Protein AF-A0A7W9B2K8-F1 (afdb_monomer_lite)

InterPro domains:
  IPR006694 Fatty acid hydroxylase [PF04116] (79-232)
  IPR051689 Sterol desaturase/TMEM195-like [PTHR21624] (76-248)

Radius of gyration: 19.66 Å; chains: 1; bounding box: 55×50×51 Å

pLDDT: mean 91.94, std 12.43, range [36.72, 98.75]

Sequence (277 aa):
MEIGIFIIPATLAVLLLELIAGAHRGIYSRNDYATLILCIAVTRVVTRPLFAVAIALLLSSCFPADRGALAAFPVLPSFLLILFACEFSFYWVHRWAHEAKGKPGRDWLWKLHRTHHAGKYMNVLVTLRIHPLWTLFVPTTWILGAAVYFGQELAATLTILTIYGWNLITHAHFRWDDAIRRSRRFGRLFRAIETVLVSPGIHHTHHGYGRDGASFRNYAVTFSFLDRIFGTLHIPEGRPANYGLPGPTPPWFEEVFFPVFGWTRGRRAAKDRQPGI

Organism: NCBI:txid462372

Foldseek 3Di:
DPLCVPLVVLLVVLVVVCVVVVQPPPQDDPLNVVLLVLLLCCQPPPQLVVLLVVLLVVCCVVPVPQQQVCQVPDLVVLLVVLLCQQQLQQLVLLLQQLVQPPPPPRVQSVLQAQQLLQRFGQASSSVSSGANCNLVSRPLSNSLSVCVRNNNPVSNSSSCCVLSSLLNQLRHNDPPVLVQCPDPVRNVVSVVVCLFFPHVQLSQLLQADDPSHDVNARSGRTTNVSSVVVVRDDRTPDGHPTGRDPDDDDRSCSSHDPPVPDDPVVVVVVVVPDDDD

Structure (mmCIF, N/CA/C/O backbone):
data_AF-A0A7W9B2K8-F1
#
_entry.id   AF-A0A7W9B2K8-F1
#
loop_
_atom_site.group_PDB
_atom_site.id
_atom_site.type_symbol
_atom_site.label_atom_id
_atom_site.label_alt_id
_atom_site.label_comp_id
_atom_site.label_asym_id
_atom_site.label_entity_id
_atom_site.label_seq_id
_atom_site.pdbx_PDB_ins_code
_atom_site.Cartn_x
_atom_site.Cartn_y
_atom_site.Cartn_z
_atom_site.occupancy
_atom_site.B_iso_or_equiv
_atom_site.auth_seq_id
_atom_site.auth_comp_id
_atom_site.auth_asym_id
_atom_site.auth_atom_id
_atom_site.pdbx_PDB_model_num
ATOM 1 N N . MET A 1 1 ? 19.940 3.354 -8.229 1.00 53.78 1 MET A N 1
ATOM 2 C CA . MET A 1 1 ? 19.692 4.242 -7.071 1.00 53.78 1 MET A CA 1
ATOM 3 C C . MET A 1 1 ? 19.089 3.409 -5.954 1.00 53.78 1 MET A C 1
ATOM 5 O O . MET A 1 1 ? 18.109 2.718 -6.204 1.00 53.78 1 MET A O 1
ATOM 9 N N . GLU A 1 2 ? 19.672 3.411 -4.755 1.00 72.12 2 GLU A N 1
ATOM 10 C CA . GLU A 1 2 ? 19.099 2.660 -3.634 1.00 72.12 2 GLU A CA 1
ATOM 11 C C . GLU A 1 2 ? 17.836 3.361 -3.119 1.00 72.12 2 GLU A C 1
ATOM 13 O O . GLU A 1 2 ? 17.901 4.344 -2.386 1.00 72.12 2 GLU A O 1
ATOM 18 N N . ILE A 1 3 ? 16.662 2.840 -3.485 1.00 73.25 3 ILE A N 1
ATOM 19 C CA . ILE A 1 3 ? 15.344 3.346 -3.052 1.00 73.25 3 ILE A CA 1
ATOM 20 C C . ILE A 1 3 ? 15.259 3.492 -1.514 1.00 73.25 3 ILE A C 1
ATOM 22 O O . ILE A 1 3 ? 14.554 4.361 -0.993 1.00 73.25 3 ILE A O 1
ATOM 26 N N . GLY A 1 4 ? 16.006 2.660 -0.775 1.00 69.81 4 GLY A N 1
ATOM 27 C CA . GLY A 1 4 ? 16.085 2.682 0.687 1.00 69.81 4 GLY A CA 1
ATOM 28 C C . GLY A 1 4 ? 16.542 4.019 1.276 1.00 69.81 4 GLY A C 1
ATOM 29 O O . GLY A 1 4 ? 16.062 4.378 2.351 1.00 69.81 4 GLY A O 1
ATOM 30 N N . ILE A 1 5 ? 17.369 4.779 0.549 1.00 83.25 5 ILE A N 1
ATOM 31 C CA . ILE A 1 5 ? 17.902 6.084 0.975 1.00 83.25 5 ILE A CA 1
ATOM 32 C C . ILE A 1 5 ? 16.788 7.125 1.145 1.00 83.25 5 ILE A C 1
ATOM 34 O O . ILE A 1 5 ? 16.919 8.025 1.963 1.00 83.25 5 ILE A O 1
ATOM 38 N N . PHE A 1 6 ? 15.663 6.989 0.440 1.00 86.25 6 PHE A N 1
ATOM 39 C CA . PHE A 1 6 ? 14.534 7.920 0.562 1.00 86.25 6 PHE A CA 1
ATOM 40 C C . PHE A 1 6 ? 13.435 7.377 1.476 1.00 86.25 6 PHE A C 1
ATOM 42 O O . PHE A 1 6 ? 12.915 8.087 2.336 1.00 86.25 6 PHE A O 1
ATOM 49 N N . ILE A 1 7 ? 13.095 6.094 1.318 1.00 88.81 7 ILE A N 1
ATOM 50 C CA . ILE A 1 7 ? 11.981 5.465 2.036 1.00 88.81 7 ILE A CA 1
ATOM 51 C C . ILE A 1 7 ? 12.231 5.403 3.546 1.00 88.81 7 ILE A C 1
ATOM 53 O O . ILE A 1 7 ? 11.317 5.675 4.330 1.00 88.81 7 ILE A O 1
ATOM 57 N N . ILE A 1 8 ? 13.444 5.030 3.969 1.00 91.69 8 ILE A N 1
ATOM 58 C CA . ILE A 1 8 ? 13.749 4.860 5.394 1.00 91.69 8 ILE A CA 1
ATOM 59 C C . ILE A 1 8 ? 13.714 6.217 6.111 1.00 91.69 8 ILE A C 1
ATOM 61 O O . ILE A 1 8 ? 12.935 6.331 7.059 1.00 91.69 8 ILE A O 1
ATOM 65 N N . PRO A 1 9 ? 14.431 7.266 5.657 1.00 94.94 9 PRO A N 1
ATOM 66 C CA . PRO A 1 9 ? 14.359 8.573 6.303 1.00 94.94 9 PRO A CA 1
ATOM 67 C C . PRO A 1 9 ? 12.954 9.173 6.311 1.00 94.94 9 PRO A C 1
ATOM 69 O O . PRO A 1 9 ? 12.543 9.694 7.340 1.00 94.94 9 PRO A O 1
ATOM 72 N N . ALA A 1 10 ? 12.181 9.045 5.225 1.00 95.25 10 ALA A N 1
ATOM 73 C CA . ALA A 1 10 ? 10.802 9.537 5.196 1.00 95.25 10 ALA A CA 1
ATOM 74 C C . ALA A 1 10 ? 9.913 8.828 6.235 1.00 95.25 10 ALA A C 1
ATOM 76 O O . ALA A 1 10 ? 9.155 9.477 6.953 1.00 95.25 10 ALA A O 1
ATOM 77 N N . THR A 1 11 ? 10.049 7.503 6.369 1.00 96.19 11 THR A N 1
ATOM 78 C CA . THR A 1 11 ? 9.316 6.728 7.385 1.00 96.19 11 THR A CA 1
ATOM 79 C C . THR A 1 11 ? 9.725 7.148 8.797 1.00 96.19 11 THR A C 1
ATOM 81 O O . THR A 1 11 ? 8.865 7.366 9.647 1.00 96.19 11 THR A O 1
ATOM 84 N N . LEU A 1 12 ? 11.031 7.296 9.046 1.00 96.94 12 LEU A N 1
ATOM 85 C CA . LEU A 1 12 ? 11.562 7.725 10.341 1.00 96.94 12 LEU A CA 1
ATOM 86 C C . LEU A 1 12 ? 11.149 9.158 10.689 1.00 96.94 12 LEU A C 1
ATOM 88 O O . LEU A 1 12 ? 10.875 9.434 11.852 1.00 96.94 12 LEU A O 1
ATOM 92 N N . ALA A 1 13 ? 11.056 10.051 9.704 1.00 97.50 13 ALA A N 1
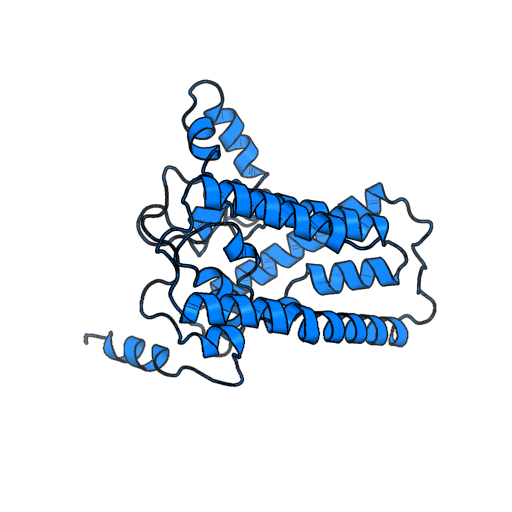ATOM 93 C CA . ALA A 1 13 ? 10.596 11.418 9.904 1.00 97.50 13 ALA A CA 1
ATOM 94 C C . ALA A 1 13 ? 9.131 11.455 10.358 1.00 97.50 13 ALA A C 1
ATOM 96 O O . ALA A 1 13 ? 8.821 12.096 11.360 1.00 97.50 13 ALA A O 1
ATOM 97 N N . VAL A 1 14 ? 8.235 10.725 9.680 1.00 97.88 14 VAL A N 1
ATOM 98 C CA . VAL A 1 14 ? 6.825 10.636 10.100 1.00 97.88 14 VAL A CA 1
ATOM 99 C C . VAL A 1 14 ? 6.712 9.975 11.476 1.00 97.88 14 VAL A C 1
ATOM 101 O O . VAL A 1 14 ? 6.020 10.505 12.341 1.00 97.88 14 VAL A O 1
ATOM 104 N N . LEU A 1 15 ? 7.450 8.886 11.718 1.00 97.81 15 LEU A N 1
ATOM 105 C CA . LEU A 1 15 ? 7.483 8.217 13.021 1.00 97.81 15 LEU A CA 1
ATOM 106 C C . LEU A 1 15 ? 7.944 9.163 14.136 1.00 97.81 15 LEU A C 1
ATOM 108 O O . LEU A 1 15 ? 7.349 9.191 15.208 1.00 97.81 15 LEU A O 1
ATOM 112 N N . LEU A 1 16 ? 8.988 9.959 13.897 1.00 98.19 16 LEU A N 1
ATOM 113 C CA . LEU A 1 16 ? 9.485 10.933 14.865 1.00 98.19 16 LEU A CA 1
ATOM 114 C C . LEU A 1 16 ? 8.419 11.984 15.196 1.00 98.19 16 LEU A C 1
ATOM 116 O O . LEU A 1 16 ? 8.206 12.283 16.370 1.00 98.19 16 LEU A O 1
ATOM 120 N N . LEU A 1 17 ? 7.716 12.506 14.188 1.00 98.25 17 LEU A N 1
ATOM 121 C CA . LEU A 1 17 ? 6.610 13.443 14.399 1.00 98.25 17 LEU A CA 1
ATOM 122 C C . LEU A 1 17 ? 5.486 12.809 15.231 1.00 98.25 17 LEU A C 1
ATOM 124 O O . LEU A 1 17 ? 4.977 13.436 16.160 1.00 98.25 17 LEU A O 1
ATOM 128 N N . GLU A 1 18 ? 5.122 11.560 14.943 1.00 98.00 18 GLU A N 1
ATOM 129 C CA . GLU A 1 18 ? 4.114 10.815 15.705 1.00 98.00 18 GLU A CA 1
ATOM 130 C C . GLU A 1 18 ? 4.558 10.540 17.154 1.00 98.00 18 GLU A C 1
ATOM 132 O O . GLU A 1 18 ? 3.751 10.639 18.082 1.00 98.00 18 GLU A O 1
ATOM 137 N N . LEU A 1 19 ? 5.843 10.244 17.378 1.00 97.69 19 LEU A N 1
ATOM 138 C CA . LEU A 1 19 ? 6.426 10.063 18.712 1.00 97.69 19 LEU A CA 1
ATOM 139 C C . LEU A 1 19 ? 6.385 11.359 19.528 1.00 97.69 19 LEU A C 1
ATOM 141 O O . LEU A 1 19 ? 5.970 11.331 20.690 1.00 97.69 19 LEU A O 1
ATOM 145 N N . ILE A 1 20 ? 6.757 12.489 18.915 1.00 98.06 20 ILE A N 1
ATOM 146 C CA . ILE A 1 20 ? 6.678 13.823 19.531 1.00 98.06 20 ILE A CA 1
ATOM 147 C C . ILE A 1 20 ? 5.223 14.160 19.881 1.00 98.06 20 ILE A C 1
ATOM 149 O O . ILE A 1 20 ? 4.950 14.618 20.990 1.00 98.06 20 ILE A O 1
ATOM 153 N N . ALA A 1 21 ? 4.280 13.857 18.985 1.00 97.25 21 ALA A N 1
ATOM 154 C CA . ALA A 1 21 ? 2.847 14.039 19.214 1.00 97.25 21 ALA A CA 1
ATOM 155 C C . ALA A 1 21 ? 2.247 13.053 20.241 1.00 97.25 21 ALA A C 1
ATOM 157 O O . ALA A 1 21 ? 1.077 13.170 20.599 1.00 97.25 21 ALA A O 1
ATOM 158 N N . GLY A 1 22 ? 3.023 12.076 20.723 1.00 96.75 22 GLY A N 1
ATOM 159 C CA . GLY A 1 22 ? 2.582 11.089 21.708 1.00 96.75 22 GLY A CA 1
ATOM 160 C C . GLY A 1 22 ? 1.692 9.977 21.147 1.00 96.75 22 GLY A C 1
ATOM 161 O O . GLY A 1 22 ? 1.154 9.195 21.930 1.00 96.75 22 GLY A O 1
ATOM 162 N N . ALA A 1 23 ? 1.578 9.849 19.821 1.00 95.62 23 ALA A N 1
ATOM 163 C CA . ALA A 1 23 ? 0.679 8.905 19.151 1.00 95.62 23 ALA A CA 1
ATOM 164 C C . ALA A 1 23 ? 1.011 7.421 19.414 1.00 95.62 23 ALA A C 1
ATOM 166 O O . ALA A 1 23 ? 0.172 6.554 19.188 1.00 95.62 23 ALA A O 1
ATOM 167 N N . HIS A 1 24 ? 2.213 7.126 19.923 1.00 96.38 24 HIS A N 1
ATOM 168 C CA . HIS A 1 24 ? 2.700 5.770 20.210 1.00 96.38 24 HIS A CA 1
ATOM 169 C C . HIS A 1 24 ? 2.742 5.406 21.706 1.00 96.38 24 HIS A C 1
ATOM 171 O O . HIS A 1 24 ? 3.214 4.325 22.068 1.00 96.38 24 HIS A O 1
ATOM 177 N N . ARG A 1 25 ? 2.287 6.285 22.610 1.00 94.94 25 ARG A N 1
ATOM 178 C CA . ARG A 1 25 ? 2.419 6.060 24.060 1.00 94.94 25 ARG A CA 1
ATOM 179 C C . ARG A 1 25 ? 1.414 5.022 24.565 1.00 94.94 25 ARG A C 1
ATOM 181 O O . ARG A 1 25 ? 0.213 5.252 24.526 1.00 94.94 25 ARG A O 1
ATOM 188 N N . GLY A 1 26 ? 1.914 3.900 25.089 1.00 93.44 26 GLY A N 1
ATOM 189 C CA . GLY A 1 26 ? 1.100 2.898 25.797 1.00 93.44 26 GLY A CA 1
ATOM 190 C C . GLY A 1 26 ? 0.179 2.044 24.916 1.00 93.44 26 GLY A C 1
ATOM 191 O O . GLY A 1 26 ? -0.697 1.372 25.449 1.00 93.44 26 GLY A O 1
ATOM 192 N N . ILE A 1 27 ? 0.363 2.054 23.591 1.00 94.69 27 ILE A N 1
ATOM 193 C CA . ILE A 1 27 ? -0.548 1.384 22.643 1.00 94.69 27 ILE A CA 1
ATOM 194 C C . ILE A 1 27 ? -0.063 0.012 22.138 1.00 94.69 27 ILE A C 1
ATOM 196 O O . ILE A 1 27 ? -0.797 -0.672 21.427 1.00 94.69 27 ILE A O 1
ATOM 200 N N . TYR A 1 28 ? 1.159 -0.405 22.487 1.00 94.50 28 TYR A N 1
ATOM 201 C CA . TYR A 1 28 ? 1.771 -1.645 21.993 1.00 94.50 28 TYR A CA 1
ATOM 202 C C . TYR A 1 28 ? 1.983 -2.673 23.101 1.00 94.50 28 TYR A C 1
ATOM 204 O O . TYR A 1 28 ? 2.541 -2.371 24.157 1.00 94.50 28 TYR A O 1
ATOM 212 N N . SER A 1 29 ? 1.606 -3.921 22.825 1.00 93.62 29 SER A N 1
ATOM 213 C CA . SER A 1 29 ? 1.981 -5.077 23.639 1.00 93.62 29 SER A CA 1
ATOM 214 C C . SER A 1 29 ? 3.332 -5.664 23.203 1.00 93.62 29 SER A C 1
ATOM 216 O O . SER A 1 29 ? 3.835 -5.376 22.116 1.00 93.62 29 SER A O 1
ATOM 218 N N . ARG A 1 30 ? 3.905 -6.573 24.007 1.00 93.75 30 ARG A N 1
ATOM 219 C CA . ARG A 1 30 ? 5.101 -7.350 23.607 1.00 93.75 30 ARG A CA 1
ATOM 220 C C . ARG A 1 30 ? 4.892 -8.098 22.284 1.00 93.75 30 ARG A C 1
ATOM 222 O O . ARG A 1 30 ? 5.801 -8.166 21.463 1.00 93.75 30 ARG A O 1
ATOM 229 N N . ASN A 1 31 ? 3.682 -8.610 22.067 1.00 93.06 31 ASN A N 1
ATOM 230 C CA . ASN A 1 31 ? 3.314 -9.333 20.853 1.00 93.06 31 ASN A CA 1
ATOM 231 C C . ASN A 1 31 ? 3.230 -8.412 19.627 1.00 93.06 31 ASN A C 1
ATOM 233 O O . ASN A 1 31 ? 3.562 -8.844 18.525 1.00 93.06 31 ASN A O 1
ATOM 237 N N . ASP A 1 32 ? 2.832 -7.149 19.802 1.00 93.06 32 ASP A N 1
ATOM 238 C CA . ASP A 1 32 ? 2.823 -6.171 18.708 1.00 93.06 32 ASP A CA 1
ATOM 239 C C . ASP A 1 32 ? 4.242 -5.844 18.248 1.00 93.06 32 ASP A C 1
ATOM 241 O O . ASP A 1 32 ? 4.509 -5.861 17.046 1.00 93.06 32 ASP A O 1
ATOM 245 N N . TYR A 1 33 ? 5.166 -5.631 19.191 1.00 94.12 33 TYR A N 1
ATOM 246 C CA . TYR A 1 33 ? 6.581 -5.437 18.868 1.00 94.12 33 TYR A CA 1
ATOM 247 C C . TYR A 1 33 ? 7.180 -6.666 18.183 1.00 94.12 33 TYR A C 1
ATOM 249 O O . TYR A 1 33 ? 7.838 -6.520 17.156 1.00 94.12 33 TYR A O 1
ATOM 257 N N . ALA A 1 34 ? 6.913 -7.872 18.696 1.00 94.44 34 ALA A N 1
ATOM 258 C CA . ALA A 1 34 ? 7.376 -9.110 18.074 1.00 94.44 34 ALA A CA 1
ATOM 259 C C . ALA A 1 34 ? 6.851 -9.255 16.636 1.00 94.44 34 ALA A C 1
ATOM 261 O O . ALA A 1 34 ? 7.631 -9.521 15.724 1.00 94.44 34 ALA A O 1
ATOM 262 N N . THR A 1 35 ? 5.552 -9.011 16.419 1.00 94.56 35 THR A N 1
ATOM 263 C CA . THR A 1 35 ? 4.933 -9.054 15.084 1.00 94.56 35 THR A CA 1
ATOM 264 C C . THR A 1 35 ? 5.599 -8.057 14.147 1.00 94.56 35 THR A C 1
ATOM 266 O O . THR A 1 35 ? 6.012 -8.427 13.055 1.00 94.56 35 THR A O 1
ATOM 269 N N . LEU A 1 36 ? 5.749 -6.801 14.574 1.00 94.94 36 LEU A N 1
ATOM 270 C CA . LEU A 1 36 ? 6.328 -5.747 13.749 1.00 94.94 36 LEU A CA 1
ATOM 271 C C . LEU A 1 36 ? 7.786 -6.054 13.377 1.00 94.94 36 LEU A C 1
ATOM 273 O O . LEU A 1 36 ? 8.135 -6.019 12.199 1.00 94.94 36 LEU A O 1
ATOM 277 N N . ILE A 1 37 ? 8.620 -6.400 14.362 1.00 95.69 37 ILE A N 1
ATOM 278 C CA . ILE A 1 37 ? 10.043 -6.703 14.154 1.00 95.69 37 ILE A CA 1
ATOM 279 C C . ILE A 1 37 ? 10.203 -7.902 13.223 1.00 95.69 37 ILE A C 1
ATOM 281 O O . ILE A 1 37 ? 10.975 -7.828 12.269 1.00 95.69 37 ILE A O 1
ATOM 285 N N . LEU A 1 38 ? 9.464 -8.990 13.458 1.00 95.38 38 LEU A N 1
ATOM 286 C CA . LEU A 1 38 ? 9.578 -10.196 12.642 1.00 95.38 38 LEU A CA 1
ATOM 287 C C . LEU A 1 38 ? 9.019 -9.991 11.233 1.00 95.38 38 LEU A C 1
ATOM 289 O O . LEU A 1 38 ? 9.667 -10.401 10.274 1.00 95.38 38 LEU A O 1
ATOM 293 N N . CYS A 1 39 ? 7.882 -9.308 11.076 1.00 95.00 39 CYS A N 1
ATOM 294 C CA . CYS A 1 39 ? 7.363 -8.945 9.757 1.00 95.00 39 CYS A CA 1
ATOM 295 C C . CYS A 1 39 ? 8.389 -8.122 8.970 1.00 95.00 39 CYS A C 1
ATOM 297 O O . CYS A 1 39 ? 8.667 -8.445 7.815 1.00 95.00 39 CYS A O 1
ATOM 299 N N . ILE A 1 40 ? 9.011 -7.113 9.590 1.00 94.31 40 ILE A N 1
ATOM 300 C CA . ILE A 1 40 ? 10.058 -6.307 8.951 1.00 94.31 40 ILE A CA 1
ATOM 301 C C . ILE A 1 40 ? 11.274 -7.175 8.610 1.00 94.31 40 ILE A C 1
ATOM 303 O O . ILE A 1 40 ? 11.695 -7.193 7.453 1.00 94.31 40 ILE A O 1
ATOM 307 N N . ALA A 1 41 ? 11.825 -7.903 9.583 1.00 95.25 41 ALA A N 1
ATOM 308 C CA . ALA A 1 41 ? 13.047 -8.684 9.419 1.00 95.25 41 ALA A CA 1
ATOM 309 C C . ALA A 1 41 ? 12.885 -9.776 8.354 1.00 95.25 41 ALA A C 1
ATOM 311 O O . ALA A 1 41 ? 13.655 -9.818 7.398 1.00 95.25 41 ALA A O 1
ATOM 312 N N . VAL A 1 42 ? 11.840 -10.604 8.448 1.00 94.56 42 VAL A N 1
ATOM 313 C CA . VAL A 1 42 ? 11.584 -11.693 7.490 1.00 94.56 42 VAL A CA 1
ATOM 314 C C . VAL A 1 42 ? 11.283 -11.138 6.099 1.00 94.56 42 VAL A C 1
ATOM 316 O O . VAL A 1 42 ? 11.773 -11.668 5.099 1.00 94.56 42 VAL A O 1
ATOM 319 N N . THR A 1 43 ? 10.528 -10.041 5.996 1.00 92.50 43 THR A N 1
ATOM 320 C CA . THR A 1 43 ? 10.251 -9.422 4.693 1.00 92.50 43 THR A CA 1
ATOM 321 C C . THR A 1 43 ? 11.521 -8.872 4.049 1.00 92.50 43 THR A C 1
ATOM 323 O O . THR A 1 43 ? 11.734 -9.067 2.855 1.00 92.50 43 THR A O 1
ATOM 326 N N . ARG A 1 44 ? 12.367 -8.176 4.816 1.00 90.06 44 ARG A N 1
ATOM 327 C CA . ARG A 1 44 ? 13.558 -7.483 4.301 1.00 90.06 44 ARG A CA 1
ATOM 328 C C . ARG A 1 44 ? 14.725 -8.423 4.022 1.00 90.06 44 ARG A C 1
ATOM 330 O O . ARG A 1 44 ? 15.380 -8.246 3.004 1.00 90.06 44 ARG A O 1
ATOM 337 N N . VAL A 1 45 ? 14.973 -9.383 4.909 1.00 93.38 45 VAL A N 1
ATOM 338 C CA . VAL A 1 45 ? 16.149 -10.265 4.852 1.00 93.38 45 VAL A CA 1
ATOM 339 C C . VAL A 1 45 ? 15.881 -11.508 4.010 1.00 93.38 45 VAL A C 1
ATOM 341 O O . VAL A 1 45 ? 16.778 -11.973 3.319 1.00 93.38 45 VAL A O 1
ATOM 344 N N . VAL A 1 46 ? 14.654 -12.037 4.037 1.00 93.31 46 VAL A N 1
ATOM 345 C CA . VAL A 1 46 ? 14.334 -13.312 3.378 1.00 93.31 46 VAL A CA 1
ATOM 346 C C . VAL A 1 46 ? 13.453 -13.090 2.158 1.00 93.31 46 VAL A C 1
ATOM 348 O O . VAL A 1 46 ? 13.843 -13.384 1.033 1.00 93.31 46 VAL A O 1
ATOM 351 N N . THR A 1 47 ? 12.259 -12.542 2.369 1.00 92.44 47 THR A N 1
ATOM 352 C CA . THR A 1 47 ? 11.183 -12.644 1.376 1.00 92.44 47 THR A CA 1
ATOM 353 C C . THR A 1 47 ? 11.433 -11.766 0.150 1.00 92.44 47 THR A C 1
ATOM 355 O O . THR A 1 47 ? 11.341 -12.239 -0.980 1.00 92.44 47 THR A O 1
ATOM 358 N N . ARG A 1 48 ? 11.802 -10.493 0.348 1.00 90.56 48 ARG A N 1
ATOM 359 C CA . ARG A 1 48 ? 12.085 -9.569 -0.760 1.00 90.56 48 ARG A CA 1
ATOM 360 C C . ARG A 1 48 ? 13.302 -9.987 -1.594 1.00 90.56 48 ARG A C 1
ATOM 362 O O . ARG A 1 48 ? 13.145 -10.016 -2.811 1.00 90.56 48 ARG A O 1
ATOM 369 N N . PRO A 1 49 ? 14.472 -10.327 -1.012 1.00 91.62 49 PRO A N 1
ATOM 370 C CA . PRO A 1 49 ? 15.607 -10.806 -1.799 1.00 91.62 49 PRO A CA 1
ATOM 371 C C . PRO A 1 49 ? 15.278 -12.080 -2.576 1.00 91.62 49 PRO A C 1
ATOM 373 O O . PRO A 1 49 ? 15.550 -12.147 -3.773 1.00 91.62 49 PRO A O 1
ATOM 376 N N . LEU A 1 50 ? 14.620 -13.050 -1.929 1.00 93.69 50 LEU A N 1
ATOM 377 C CA . LEU A 1 50 ? 14.216 -14.298 -2.574 1.00 93.69 50 LEU A CA 1
ATOM 378 C C . LEU A 1 50 ? 13.321 -14.039 -3.791 1.00 93.69 50 LEU A C 1
ATOM 380 O O . LEU A 1 50 ? 13.572 -14.577 -4.866 1.00 93.69 50 LEU A O 1
ATOM 384 N N . PHE A 1 51 ? 12.299 -13.194 -3.649 1.00 91.25 51 PHE A N 1
ATOM 385 C CA . PHE A 1 51 ? 11.392 -12.891 -4.755 1.00 91.25 51 PHE A CA 1
ATOM 386 C C . PHE A 1 51 ? 12.031 -12.026 -5.834 1.00 91.25 51 PHE A C 1
ATOM 388 O O . PHE A 1 51 ? 11.752 -12.247 -7.008 1.00 91.25 51 PHE A O 1
ATOM 395 N N . ALA A 1 52 ? 12.922 -11.099 -5.480 1.00 91.25 52 ALA A N 1
ATOM 396 C CA . ALA A 1 52 ? 13.686 -10.345 -6.468 1.00 91.25 52 ALA A CA 1
ATOM 397 C C . ALA A 1 52 ? 14.531 -11.282 -7.347 1.00 91.25 52 ALA A C 1
ATOM 399 O O . ALA A 1 52 ? 14.499 -11.165 -8.571 1.00 91.25 52 ALA A O 1
ATOM 400 N N . VAL A 1 53 ? 15.217 -12.258 -6.738 1.00 93.69 53 VAL A N 1
ATOM 401 C CA . VAL A 1 53 ? 15.967 -13.291 -7.468 1.00 93.69 53 VAL A CA 1
ATOM 402 C C . VAL A 1 53 ? 15.027 -14.159 -8.304 1.00 93.69 53 VAL A C 1
ATOM 404 O O . VAL A 1 53 ? 15.291 -14.362 -9.484 1.00 93.69 53 VAL A O 1
ATOM 407 N N . ALA A 1 54 ? 13.909 -14.627 -7.741 1.00 95.06 54 ALA A N 1
ATOM 408 C CA . ALA A 1 54 ? 12.952 -15.464 -8.464 1.00 95.06 54 ALA A CA 1
ATOM 409 C C . ALA A 1 54 ? 12.367 -14.756 -9.699 1.00 95.06 54 ALA A C 1
ATOM 411 O O . ALA A 1 54 ? 12.310 -15.349 -10.772 1.00 95.06 54 ALA A O 1
ATOM 412 N N . ILE A 1 55 ? 11.987 -13.480 -9.571 1.00 94.62 55 ILE A N 1
ATOM 413 C CA . ILE A 1 55 ? 11.499 -12.658 -10.687 1.00 94.62 55 ILE A CA 1
ATOM 414 C C . ILE A 1 55 ? 12.602 -12.474 -11.731 1.00 94.62 55 ILE A C 1
ATOM 416 O O . ILE A 1 55 ? 12.349 -12.649 -12.920 1.00 94.62 55 ILE A O 1
ATOM 420 N N . ALA A 1 56 ? 13.830 -12.162 -11.307 1.00 94.19 56 ALA A N 1
ATOM 421 C CA . ALA A 1 56 ? 14.950 -11.992 -12.225 1.00 94.19 56 ALA A CA 1
ATOM 422 C C . ALA A 1 56 ? 15.267 -13.281 -12.999 1.00 94.19 56 ALA A C 1
ATOM 424 O O . ALA A 1 56 ? 15.491 -13.217 -14.207 1.00 94.19 56 ALA A O 1
ATOM 425 N N . LEU A 1 57 ? 15.255 -14.441 -12.334 1.00 97.12 57 LEU A N 1
ATOM 426 C CA . LEU A 1 57 ? 15.455 -15.746 -12.967 1.00 97.12 57 LEU A CA 1
ATOM 427 C C . LEU A 1 57 ? 14.317 -16.083 -13.932 1.00 97.12 57 LEU A C 1
ATOM 429 O O . LEU A 1 57 ? 14.586 -16.470 -15.065 1.00 97.12 57 LEU A O 1
ATOM 433 N N . LEU A 1 58 ? 13.063 -15.881 -13.516 1.00 97.19 58 LEU A N 1
ATOM 434 C CA . LEU A 1 58 ? 11.893 -16.107 -14.362 1.00 97.19 58 LEU A CA 1
ATOM 435 C C . LEU A 1 58 ? 11.975 -15.265 -15.639 1.00 97.19 58 LEU A C 1
ATOM 437 O O . LEU A 1 58 ? 11.919 -15.810 -16.737 1.00 97.19 58 LEU A O 1
ATOM 441 N N . LEU A 1 59 ? 12.182 -13.954 -15.507 1.00 97.56 59 LEU A N 1
ATOM 442 C CA . LEU A 1 59 ? 12.275 -13.053 -16.655 1.00 97.56 59 LEU A CA 1
ATOM 443 C C . LEU A 1 59 ? 13.488 -13.367 -17.532 1.00 97.56 59 LEU A C 1
ATOM 445 O O . LEU A 1 59 ? 13.351 -13.387 -18.746 1.00 97.56 59 LEU A O 1
ATOM 449 N N . SER A 1 60 ? 14.637 -13.706 -16.941 1.00 97.25 60 SER A N 1
ATOM 450 C CA . SER A 1 60 ? 15.815 -14.137 -17.709 1.00 97.25 60 SER A CA 1
ATOM 451 C C . SER A 1 60 ? 15.583 -15.440 -18.468 1.00 97.25 60 SER A C 1
ATOM 453 O O . SER A 1 60 ? 16.150 -15.616 -19.538 1.00 97.25 60 SER A O 1
ATOM 455 N N . SER A 1 61 ? 14.756 -16.344 -17.940 1.00 97.75 61 SER A N 1
ATOM 456 C CA . SER A 1 61 ? 14.419 -17.600 -18.615 1.00 97.75 61 SER A CA 1
ATOM 457 C C . SER A 1 61 ? 13.388 -17.420 -19.732 1.00 97.75 61 SER A C 1
ATOM 459 O O . SER A 1 61 ? 13.507 -18.052 -20.776 1.00 97.75 61 SER A O 1
ATOM 461 N N . CYS A 1 62 ? 12.394 -16.549 -19.534 1.00 97.88 62 CYS A N 1
ATOM 462 C CA . CYS A 1 62 ? 11.319 -16.327 -20.502 1.00 97.88 62 CYS A CA 1
ATOM 463 C C . CYS A 1 62 ? 11.693 -15.311 -21.589 1.00 97.88 62 CYS A C 1
ATOM 465 O O . CYS A 1 62 ? 11.233 -15.442 -22.718 1.00 97.88 62 CYS A O 1
ATOM 467 N N . PHE A 1 63 ? 12.513 -14.313 -21.249 1.00 97.44 63 PHE A N 1
ATOM 468 C CA . PHE A 1 63 ? 12.832 -13.156 -22.089 1.00 97.44 63 PHE A CA 1
ATOM 469 C C . PHE A 1 63 ? 14.342 -12.845 -22.116 1.00 97.44 63 PHE A C 1
ATOM 471 O O . PHE A 1 63 ? 14.735 -11.695 -21.919 1.00 97.44 63 PHE A O 1
ATOM 478 N N . PRO A 1 64 ? 15.227 -13.836 -22.349 1.00 96.75 64 PRO A N 1
ATOM 479 C CA . PRO A 1 64 ? 16.677 -13.663 -22.207 1.00 96.75 64 PRO A CA 1
ATOM 480 C C . PRO A 1 64 ? 17.261 -12.538 -23.073 1.00 96.75 64 PRO A C 1
ATOM 482 O O . PRO A 1 64 ? 18.229 -11.896 -22.667 1.00 96.75 64 PRO A O 1
ATOM 485 N N . ALA A 1 65 ? 16.677 -12.295 -24.250 1.00 97.00 65 ALA A N 1
ATOM 486 C CA . ALA A 1 65 ? 17.121 -11.268 -25.190 1.00 97.00 65 ALA A CA 1
ATOM 487 C C . ALA A 1 65 ? 16.577 -9.864 -24.871 1.00 97.00 65 ALA A C 1
ATOM 489 O O . ALA A 1 65 ? 17.103 -8.883 -25.390 1.00 97.00 65 ALA A O 1
ATOM 490 N N . ASP A 1 66 ? 15.563 -9.754 -24.008 1.00 97.44 66 ASP A N 1
ATOM 491 C CA . ASP A 1 66 ? 14.837 -8.499 -23.785 1.00 97.44 66 ASP A CA 1
ATOM 492 C C . ASP A 1 66 ? 15.303 -7.746 -22.532 1.00 97.44 66 ASP A C 1
ATOM 494 O O . ASP A 1 66 ? 14.717 -6.731 -22.141 1.00 97.44 66 ASP A O 1
ATOM 498 N N . ARG A 1 67 ? 16.366 -8.213 -21.867 1.00 97.25 67 ARG A N 1
ATOM 499 C CA . ARG A 1 67 ? 16.946 -7.489 -20.735 1.00 97.25 67 ARG A CA 1
ATOM 500 C C . ARG A 1 67 ? 17.366 -6.088 -21.187 1.00 97.25 67 ARG A C 1
ATOM 502 O O . ARG A 1 67 ? 18.217 -5.937 -22.057 1.00 97.25 67 ARG A O 1
ATOM 509 N N . GLY A 1 68 ? 16.794 -5.059 -20.567 1.00 97.94 68 GLY A N 1
ATOM 510 C CA . GLY A 1 68 ? 17.047 -3.671 -20.957 1.00 97.94 68 GLY A CA 1
ATOM 511 C C . GLY A 1 68 ? 16.415 -3.244 -22.288 1.00 97.94 68 GLY A C 1
ATOM 512 O O . GLY A 1 68 ? 16.723 -2.152 -22.756 1.00 97.94 68 GLY A O 1
ATOM 513 N N . ALA A 1 69 ? 15.528 -4.045 -22.893 1.00 97.81 69 ALA A N 1
ATOM 514 C CA . ALA A 1 69 ? 14.930 -3.748 -24.202 1.00 97.81 69 ALA A CA 1
ATOM 515 C C . ALA A 1 69 ? 14.179 -2.410 -24.252 1.00 97.81 69 ALA A C 1
ATOM 517 O O . ALA A 1 69 ? 14.037 -1.814 -25.318 1.00 97.81 69 ALA A O 1
ATOM 518 N N . LEU A 1 70 ? 13.714 -1.914 -23.103 1.00 97.94 70 LEU A N 1
ATOM 519 C CA . LEU A 1 70 ? 13.023 -0.638 -22.997 1.00 97.94 70 LEU A CA 1
ATOM 520 C C . LEU A 1 70 ? 13.922 0.479 -22.461 1.00 97.94 70 LEU A C 1
ATOM 522 O O . LEU A 1 70 ? 13.404 1.562 -22.239 1.00 97.94 70 LEU A O 1
ATOM 526 N N . ALA A 1 71 ? 15.233 0.298 -22.275 1.00 97.56 71 ALA A N 1
ATOM 527 C CA . ALA A 1 71 ? 16.097 1.297 -21.627 1.00 97.56 71 ALA A CA 1
ATOM 528 C C . ALA A 1 71 ? 16.090 2.685 -22.302 1.00 97.56 71 ALA A C 1
ATOM 530 O O . ALA A 1 71 ? 16.234 3.704 -21.630 1.00 97.56 71 ALA A O 1
ATOM 531 N N . ALA A 1 72 ? 15.884 2.740 -23.622 1.00 97.50 72 ALA A N 1
ATOM 532 C CA . ALA A 1 72 ? 15.790 3.992 -24.378 1.00 97.50 72 ALA A CA 1
ATOM 533 C C . ALA A 1 72 ? 14.382 4.624 -24.368 1.00 97.50 72 ALA A C 1
ATOM 535 O O . ALA A 1 72 ? 14.207 5.746 -24.846 1.00 97.50 72 ALA A O 1
ATOM 536 N N . PHE A 1 73 ? 13.363 3.921 -23.861 1.00 98.00 73 PHE A N 1
ATOM 537 C CA . PHE A 1 73 ? 11.994 4.426 -23.852 1.00 98.00 73 PHE A CA 1
ATOM 538 C C . PHE A 1 73 ? 11.832 5.545 -22.806 1.00 98.00 73 PHE A C 1
ATOM 540 O O . PHE A 1 73 ? 12.344 5.411 -21.688 1.00 98.00 73 PHE A O 1
ATOM 547 N N . PRO A 1 74 ? 11.116 6.644 -23.121 1.00 98.12 74 PRO A N 1
ATOM 548 C CA . PRO A 1 74 ? 11.067 7.810 -22.246 1.00 98.12 74 PRO A CA 1
ATOM 549 C C . 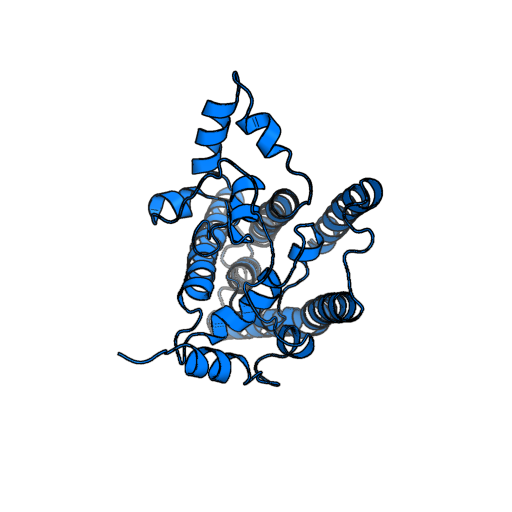PRO A 1 74 ? 10.508 7.519 -20.847 1.00 98.12 74 PRO A C 1
ATOM 551 O O . PRO A 1 74 ? 9.489 6.852 -20.675 1.00 98.12 74 PRO A O 1
ATOM 554 N N . VAL A 1 75 ? 11.142 8.112 -19.834 1.00 98.06 75 VAL A N 1
ATOM 555 C CA . VAL A 1 75 ? 10.846 7.848 -18.415 1.00 98.06 75 VAL A CA 1
ATOM 556 C C . VAL A 1 75 ? 9.427 8.254 -18.022 1.00 98.06 75 VAL A C 1
ATOM 558 O O . VAL A 1 75 ? 8.781 7.535 -17.269 1.00 98.06 75 VAL A O 1
ATOM 561 N N . LEU A 1 76 ? 8.927 9.396 -18.506 1.00 98.19 76 LEU A N 1
ATOM 562 C CA . LEU A 1 76 ? 7.613 9.916 -18.113 1.00 98.19 76 LEU A CA 1
ATOM 563 C C . LEU A 1 76 ? 6.450 8.979 -18.502 1.00 98.19 76 LEU A C 1
ATOM 565 O O . LEU A 1 76 ? 5.691 8.603 -17.607 1.00 98.19 76 LEU A O 1
ATOM 569 N N . PRO A 1 77 ? 6.286 8.560 -19.774 1.00 98.31 77 PRO A N 1
ATOM 570 C CA . PRO A 1 77 ? 5.237 7.608 -20.131 1.00 98.31 77 PRO A CA 1
ATOM 571 C C . PRO A 1 77 ? 5.420 6.249 -19.443 1.00 98.31 77 PRO A C 1
ATOM 573 O O . PRO A 1 77 ? 4.425 5.682 -18.993 1.00 98.31 77 PRO A O 1
ATOM 576 N N . SER A 1 78 ? 6.656 5.763 -19.267 1.00 98.38 78 SER A N 1
ATOM 577 C CA . SER A 1 78 ? 6.912 4.556 -18.468 1.00 98.38 78 SER A CA 1
ATOM 578 C C . SER A 1 78 ? 6.433 4.704 -17.032 1.00 98.38 78 SER A C 1
ATOM 580 O O . SER A 1 78 ? 5.725 3.839 -16.533 1.00 98.38 78 SER A O 1
ATOM 582 N N . PHE A 1 79 ? 6.779 5.804 -16.364 1.00 98.50 79 PHE A N 1
ATOM 583 C CA . PHE A 1 79 ? 6.377 6.071 -14.986 1.00 98.50 79 PHE A CA 1
ATOM 584 C C . PHE A 1 79 ? 4.855 6.089 -14.848 1.00 98.50 79 PHE A C 1
ATOM 586 O O . PHE A 1 79 ? 4.328 5.427 -13.957 1.00 98.50 79 PHE A O 1
ATOM 593 N N . LEU A 1 80 ? 4.146 6.789 -15.738 1.00 98.44 80 LEU A N 1
ATOM 594 C CA . LEU A 1 80 ? 2.684 6.856 -15.707 1.00 98.44 80 LEU A CA 1
ATOM 595 C C . LEU A 1 80 ? 2.045 5.481 -15.941 1.00 98.44 80 LEU A C 1
ATOM 597 O O . LEU A 1 80 ? 1.123 5.108 -15.215 1.00 98.44 80 LEU A O 1
ATOM 601 N N . LEU A 1 81 ? 2.559 4.708 -16.903 1.00 98.44 81 LEU A N 1
ATOM 602 C CA . LEU A 1 81 ? 2.064 3.365 -17.199 1.00 98.44 81 LEU A CA 1
ATOM 603 C C . LEU A 1 81 ? 2.326 2.394 -16.042 1.00 98.44 81 LEU A C 1
ATOM 605 O O . LEU A 1 81 ? 1.417 1.684 -15.620 1.00 98.44 81 LEU A O 1
ATOM 609 N N . ILE A 1 82 ? 3.546 2.382 -15.503 1.00 98.56 82 ILE A N 1
ATOM 610 C CA . ILE A 1 82 ? 3.951 1.520 -14.385 1.00 98.56 82 ILE A CA 1
ATOM 611 C C . ILE A 1 82 ? 3.172 1.895 -13.118 1.00 98.56 82 ILE A C 1
ATOM 613 O O . ILE A 1 82 ? 2.698 1.005 -12.411 1.00 98.56 82 ILE A O 1
ATOM 617 N N . LEU A 1 83 ? 2.990 3.192 -12.845 1.00 98.44 83 LEU A N 1
ATOM 618 C CA . LEU A 1 83 ? 2.191 3.690 -11.723 1.00 98.44 83 LEU A CA 1
ATOM 619 C C . LEU A 1 83 ? 0.734 3.242 -11.842 1.00 98.44 83 LEU A C 1
ATOM 621 O O . LEU A 1 83 ? 0.195 2.674 -10.892 1.00 98.44 83 LEU A O 1
ATOM 625 N N . PHE A 1 84 ? 0.116 3.437 -13.008 1.00 98.25 84 PHE A N 1
ATOM 626 C CA . PHE A 1 84 ? -1.254 2.993 -13.248 1.00 98.25 84 PHE A CA 1
ATOM 627 C C . PHE A 1 84 ? -1.388 1.469 -13.143 1.00 98.25 84 PHE A C 1
ATOM 629 O O . PHE A 1 84 ? -2.295 0.986 -12.470 1.00 98.25 84 PHE A O 1
ATOM 636 N N . ALA A 1 85 ? -0.469 0.706 -13.743 1.00 98.38 85 ALA A N 1
ATOM 637 C CA . ALA A 1 85 ? -0.471 -0.754 -13.677 1.00 98.38 85 ALA A CA 1
ATOM 638 C C . ALA A 1 85 ? -0.345 -1.258 -12.232 1.00 98.38 85 ALA A C 1
ATOM 640 O O . ALA A 1 85 ? -1.068 -2.179 -11.839 1.00 98.38 85 ALA A O 1
ATOM 641 N N . CYS A 1 86 ? 0.526 -0.633 -11.430 1.00 98.12 86 CYS A N 1
ATOM 642 C CA . CYS A 1 86 ? 0.656 -0.912 -10.002 1.00 98.12 86 CYS A CA 1
ATOM 643 C C . CYS A 1 86 ? -0.651 -0.645 -9.257 1.00 98.12 86 CYS A C 1
ATOM 645 O O . CYS A 1 86 ? -1.146 -1.538 -8.577 1.00 98.12 86 CYS A O 1
ATOM 647 N N . GLU A 1 87 ? -1.221 0.550 -9.396 1.00 97.94 87 GLU A N 1
ATOM 648 C CA . GLU A 1 87 ? -2.427 0.970 -8.671 1.00 97.94 87 GLU A CA 1
ATOM 649 C C . GLU A 1 87 ? -3.654 0.141 -9.060 1.00 97.94 87 GLU A C 1
ATOM 651 O O . GLU A 1 87 ? -4.368 -0.358 -8.190 1.00 97.94 87 GLU A O 1
ATOM 656 N N . PHE A 1 88 ? -3.860 -0.088 -10.359 1.00 98.19 88 PHE A N 1
ATOM 657 C CA . PHE A 1 88 ? -4.963 -0.900 -10.867 1.00 98.19 88 PHE A CA 1
ATOM 658 C C . PHE A 1 88 ? -4.869 -2.351 -10.391 1.00 98.19 88 PHE A C 1
ATOM 660 O O . PHE A 1 88 ? -5.843 -2.914 -9.888 1.00 98.19 88 PHE A O 1
ATOM 667 N N . SER A 1 89 ? -3.689 -2.964 -10.514 1.00 97.88 89 SER A N 1
ATOM 668 C CA . SER A 1 89 ? -3.494 -4.348 -10.080 1.00 97.88 89 SER A CA 1
ATOM 669 C C . SER A 1 89 ? -3.629 -4.464 -8.563 1.00 97.88 89 SER A C 1
ATOM 671 O O . SER A 1 89 ? -4.247 -5.409 -8.068 1.00 97.88 89 SER A O 1
ATOM 673 N N . PHE A 1 90 ? -3.069 -3.506 -7.809 1.00 97.12 90 PHE A N 1
ATOM 674 C CA . PHE A 1 90 ? -3.149 -3.508 -6.350 1.00 97.12 90 PHE A CA 1
ATOM 675 C C . PHE A 1 90 ? -4.602 -3.398 -5.900 1.00 97.12 90 PHE A C 1
ATOM 677 O O . PHE A 1 90 ? -5.012 -4.197 -5.062 1.00 97.12 90 PHE A O 1
ATOM 684 N N . TYR A 1 91 ? -5.392 -2.491 -6.487 1.00 98.12 91 TYR A N 1
ATOM 685 C CA . TYR A 1 91 ? -6.821 -2.355 -6.194 1.00 98.12 91 TYR A CA 1
ATOM 686 C C . TYR A 1 91 ? -7.543 -3.709 -6.239 1.00 98.12 91 TYR A C 1
ATOM 688 O O . TYR A 1 91 ? -8.250 -4.064 -5.296 1.00 98.12 91 TYR A O 1
ATOM 696 N N . TRP A 1 92 ? -7.324 -4.502 -7.292 1.00 97.88 92 TRP A N 1
ATOM 697 C CA . TRP A 1 92 ? -7.974 -5.805 -7.437 1.00 97.88 92 TRP A CA 1
ATOM 698 C C . TRP A 1 92 ? -7.479 -6.841 -6.438 1.00 97.88 92 TRP A C 1
ATOM 700 O O . TRP A 1 92 ? -8.299 -7.497 -5.800 1.00 97.88 92 TRP A O 1
ATOM 710 N N . VAL A 1 93 ? -6.163 -6.971 -6.250 1.00 96.94 93 VAL A N 1
ATOM 711 C CA . VAL A 1 93 ? -5.606 -7.904 -5.256 1.00 96.94 93 VAL A CA 1
ATOM 712 C C . VAL A 1 93 ? -6.103 -7.557 -3.853 1.00 96.94 93 VAL A C 1
ATOM 714 O O . VAL A 1 93 ? -6.494 -8.445 -3.094 1.00 96.94 93 VAL A O 1
ATOM 717 N N . HIS A 1 94 ? -6.141 -6.269 -3.522 1.00 97.38 94 HIS A N 1
ATOM 718 C CA . HIS A 1 94 ? -6.617 -5.765 -2.244 1.00 97.38 94 HIS A CA 1
ATOM 719 C C . HIS A 1 94 ? -8.113 -6.036 -2.055 1.00 97.38 94 HIS A C 1
ATOM 721 O O . HIS A 1 94 ? -8.519 -6.655 -1.071 1.00 97.38 94 HIS A O 1
ATOM 727 N N . ARG A 1 95 ? -8.934 -5.691 -3.049 1.00 97.69 95 ARG A N 1
ATOM 728 C CA . ARG A 1 95 ? -10.366 -5.996 -3.060 1.00 97.69 95 ARG A CA 1
ATOM 729 C C . ARG A 1 95 ? -10.634 -7.490 -2.905 1.00 97.69 95 ARG A C 1
ATOM 731 O O . ARG A 1 95 ? -11.434 -7.879 -2.057 1.00 97.69 95 ARG A O 1
ATOM 738 N N . TRP A 1 96 ? -9.951 -8.339 -3.671 1.00 96.38 96 TRP A N 1
ATOM 739 C CA . TRP A 1 96 ? -10.099 -9.791 -3.572 1.00 96.38 96 TRP A CA 1
ATOM 740 C C . TRP A 1 96 ? -9.672 -10.320 -2.208 1.00 96.38 96 TRP A C 1
ATOM 7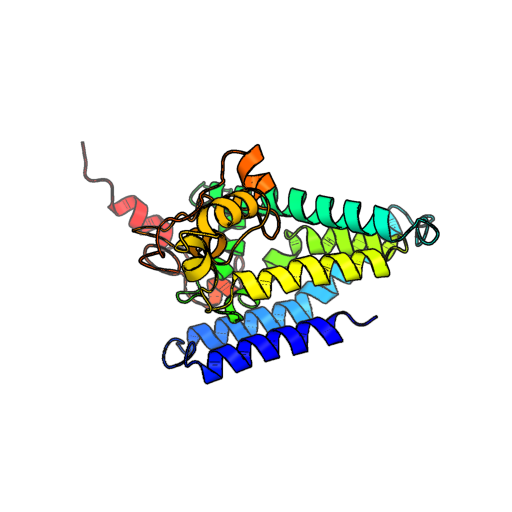42 O O . TRP A 1 96 ? -10.329 -11.225 -1.698 1.00 96.38 96 TRP A O 1
ATOM 752 N N . ALA A 1 97 ? -8.631 -9.753 -1.591 1.00 96.12 97 ALA A N 1
ATOM 753 C CA . ALA A 1 97 ? -8.236 -10.117 -0.236 1.00 96.12 97 ALA A CA 1
ATOM 754 C C . ALA A 1 97 ? -9.379 -9.861 0.753 1.00 96.12 97 ALA A C 1
ATOM 756 O O . ALA A 1 97 ? -9.726 -10.750 1.524 1.00 96.12 97 ALA A O 1
ATOM 757 N N . HIS A 1 98 ? -10.022 -8.696 0.694 1.00 96.31 98 HIS A N 1
ATOM 758 C CA . HIS A 1 98 ? -11.151 -8.380 1.571 1.00 96.31 98 HIS A CA 1
ATOM 759 C C . HIS A 1 98 ? -12.395 -9.206 1.257 1.00 96.31 98 HIS A C 1
ATOM 761 O O . HIS A 1 98 ? -12.989 -9.802 2.152 1.00 96.31 98 HIS A O 1
ATOM 767 N N . GLU A 1 99 ? -12.791 -9.288 -0.011 1.00 95.12 99 GLU A N 1
ATOM 768 C CA . GLU A 1 99 ? -13.988 -10.021 -0.419 1.00 95.12 99 GLU A CA 1
ATOM 769 C C . GLU A 1 99 ? -13.852 -11.539 -0.234 1.00 95.12 99 GLU A C 1
ATOM 771 O O . GLU A 1 99 ? -14.865 -12.240 -0.187 1.00 95.12 99 GLU A O 1
ATOM 776 N N . ALA A 1 100 ? -12.632 -12.075 -0.135 1.00 92.38 100 ALA A N 1
ATOM 777 C CA . ALA A 1 100 ? -12.387 -13.480 0.176 1.00 92.38 100 ALA A CA 1
ATOM 778 C C . ALA A 1 100 ? -12.544 -13.818 1.667 1.00 92.38 100 ALA A C 1
ATOM 780 O O . ALA A 1 100 ? -12.617 -15.003 2.009 1.00 92.38 100 ALA A O 1
ATOM 781 N N . LYS A 1 101 ? -12.624 -12.810 2.545 1.00 91.38 101 LYS A N 1
ATOM 782 C CA . LYS A 1 101 ? -12.734 -12.997 3.992 1.00 91.38 101 LYS A CA 1
ATOM 783 C C . LYS A 1 101 ? -13.893 -13.925 4.353 1.00 91.38 101 LYS A C 1
ATOM 785 O O . LYS A 1 101 ? -15.042 -13.683 3.993 1.00 91.38 101 LYS A O 1
ATOM 790 N N . GLY A 1 102 ? -13.586 -14.987 5.092 1.00 87.06 102 GLY A N 1
ATOM 791 C CA . GLY A 1 102 ? -14.566 -15.973 5.554 1.00 87.06 102 GLY A CA 1
ATOM 792 C C . GLY A 1 102 ? -15.059 -16.955 4.485 1.00 87.06 102 GLY A C 1
ATOM 793 O O . GLY A 1 102 ? -15.839 -17.845 4.818 1.00 87.06 102 GLY A O 1
ATOM 794 N N . LYS A 1 103 ? -14.596 -16.860 3.229 1.00 88.62 103 LYS A N 1
ATOM 795 C CA . LYS A 1 103 ? -14.950 -17.809 2.162 1.00 88.62 103 LYS A CA 1
ATOM 796 C C . LYS A 1 103 ? -14.036 -19.046 2.228 1.00 88.62 103 LYS A C 1
ATOM 798 O O . LYS A 1 103 ? -12.819 -18.909 2.044 1.00 88.62 103 LYS A O 1
ATOM 803 N N . PRO A 1 104 ? -14.571 -20.261 2.471 1.00 83.94 104 PRO A N 1
ATOM 804 C CA . PRO A 1 104 ? -13.768 -21.482 2.529 1.00 83.94 104 PRO A CA 1
ATOM 805 C C . PRO A 1 104 ? -12.914 -21.669 1.268 1.00 83.94 104 PRO A C 1
ATOM 807 O O . PRO A 1 104 ? -13.376 -21.438 0.155 1.00 83.94 104 PRO A O 1
ATOM 810 N N . GLY A 1 105 ? -11.641 -22.033 1.444 1.00 83.38 105 GLY A N 1
ATOM 811 C CA . GLY A 1 105 ? -10.687 -22.222 0.341 1.00 83.38 105 GLY A CA 1
ATOM 812 C C . GLY A 1 105 ? -10.134 -20.935 -0.289 1.00 83.38 105 GLY A C 1
ATOM 813 O O . GLY A 1 105 ? -9.154 -21.007 -1.023 1.00 83.38 105 GLY A O 1
ATOM 814 N N . ARG A 1 106 ? -10.697 -19.756 0.016 1.00 84.88 106 ARG A N 1
ATOM 815 C CA . ARG A 1 106 ? -10.280 -18.463 -0.572 1.00 84.88 106 ARG A CA 1
ATOM 816 C C . ARG A 1 106 ? -9.784 -17.448 0.462 1.00 84.88 106 ARG A C 1
ATOM 818 O O . ARG A 1 106 ? -9.034 -16.546 0.115 1.00 84.88 106 ARG A O 1
ATOM 825 N N . ASP A 1 107 ? -10.114 -17.648 1.738 1.00 91.00 107 ASP A N 1
ATOM 826 C CA . ASP A 1 107 ? -9.735 -16.781 2.867 1.00 91.00 107 ASP A CA 1
ATOM 827 C C . ASP A 1 107 ? -8.215 -16.658 3.104 1.00 91.00 107 ASP A C 1
ATOM 829 O O . ASP A 1 107 ? -7.774 -15.835 3.896 1.00 91.00 107 ASP A O 1
ATOM 833 N N . TRP A 1 108 ? -7.374 -17.453 2.436 1.00 91.94 108 TRP A N 1
ATOM 834 C CA . TRP A 1 108 ? -5.920 -17.373 2.606 1.00 91.94 108 TRP A CA 1
ATOM 835 C C . TRP A 1 108 ? -5.364 -15.998 2.210 1.00 91.94 108 TRP A C 1
ATOM 837 O O . TRP A 1 108 ? -4.485 -15.493 2.902 1.00 91.94 108 TRP A O 1
ATOM 847 N N . LEU A 1 109 ? -5.910 -15.357 1.169 1.00 93.50 109 LEU A N 1
ATOM 848 C CA . LEU A 1 109 ? -5.450 -14.036 0.734 1.00 93.50 109 LEU A CA 1
ATOM 849 C C . LEU A 1 109 ? -5.810 -12.965 1.773 1.00 93.50 109 LEU A C 1
ATOM 851 O O . LEU A 1 109 ? -4.970 -12.139 2.129 1.00 93.50 109 LEU A O 1
ATOM 855 N N . TRP A 1 110 ? -7.016 -13.058 2.351 1.00 94.56 110 TRP A N 1
ATOM 856 C CA . TRP A 1 110 ? -7.394 -12.271 3.525 1.00 94.56 110 TRP A CA 1
ATOM 857 C C . TRP A 1 110 ? -6.445 -12.529 4.696 1.00 94.56 110 TRP A C 1
ATOM 859 O O . TRP A 1 110 ? -6.026 -11.591 5.355 1.00 94.56 110 TRP A O 1
ATOM 869 N N . LYS A 1 111 ? -6.074 -13.781 4.978 1.00 93.25 111 LYS A N 1
ATOM 870 C CA . LYS A 1 111 ? -5.203 -14.114 6.117 1.00 93.25 111 LYS A CA 1
ATOM 871 C C . LYS A 1 111 ? -3.787 -13.562 6.012 1.00 93.25 111 LYS A C 1
ATOM 873 O O . LYS A 1 111 ? -3.189 -13.303 7.053 1.00 93.25 111 LYS A O 1
ATOM 878 N N . LEU A 1 112 ? -3.285 -13.365 4.797 1.00 94.88 112 LEU A N 1
ATOM 879 C CA . LEU A 1 112 ? -2.042 -12.635 4.557 1.00 94.88 112 LEU A CA 1
ATOM 880 C C . LEU A 1 112 ? -2.252 -11.134 4.767 1.00 94.88 112 LEU A C 1
ATOM 882 O O . LEU A 1 112 ? -1.487 -10.484 5.474 1.00 94.88 112 LEU A O 1
ATOM 886 N N . HIS A 1 113 ? -3.321 -10.584 4.196 1.00 95.81 113 HIS A N 1
ATOM 887 C CA . HIS A 1 113 ? -3.597 -9.156 4.281 1.00 95.81 113 HIS A CA 1
ATOM 888 C C . HIS A 1 113 ? -4.000 -8.695 5.694 1.00 95.81 113 HIS A C 1
ATOM 890 O O . HIS A 1 113 ? -3.642 -7.605 6.129 1.00 95.81 113 HIS A O 1
ATOM 896 N N . ARG A 1 114 ? -4.685 -9.535 6.475 1.00 94.75 114 ARG A N 1
ATOM 897 C CA . ARG A 1 114 ? -5.224 -9.176 7.796 1.00 94.75 114 ARG A CA 1
ATOM 898 C C . ARG A 1 114 ? -4.146 -8.784 8.801 1.00 94.75 114 ARG A C 1
ATOM 900 O O . ARG A 1 114 ? -4.491 -8.101 9.752 1.00 94.75 114 ARG A O 1
ATOM 907 N N . THR A 1 115 ? -2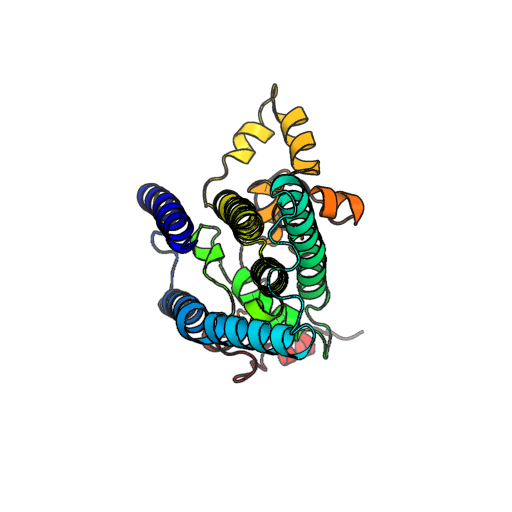.888 -9.207 8.630 1.00 95.56 115 THR A N 1
ATOM 908 C CA . THR A 1 115 ? -1.763 -8.762 9.475 1.00 95.56 115 THR A CA 1
ATOM 909 C C . THR A 1 115 ? -1.651 -7.239 9.458 1.00 95.56 115 THR A C 1
ATOM 911 O O . THR A 1 115 ? -1.458 -6.621 10.502 1.00 95.56 115 THR A O 1
ATOM 914 N N . HIS A 1 116 ? -1.885 -6.627 8.296 1.00 96.19 116 HIS A N 1
ATOM 915 C CA . HIS A 1 116 ? -1.964 -5.180 8.123 1.00 96.19 116 HIS A CA 1
ATOM 916 C C . HIS A 1 116 ? -3.168 -4.584 8.865 1.00 96.19 116 HIS A C 1
ATOM 918 O O . HIS A 1 116 ? -3.025 -3.651 9.655 1.00 96.19 116 HIS A O 1
ATOM 924 N N . HIS A 1 117 ? -4.346 -5.195 8.712 1.00 95.94 117 HIS A N 1
ATOM 925 C CA . HIS A 1 117 ? -5.576 -4.785 9.403 1.00 95.94 117 HIS A CA 1
ATOM 926 C C . HIS A 1 117 ? -5.634 -5.132 10.892 1.00 95.94 117 HIS A C 1
ATOM 928 O O . HIS A 1 117 ? -6.562 -4.703 11.567 1.00 95.94 117 HIS A O 1
ATOM 934 N N . ALA A 1 118 ? -4.691 -5.904 11.429 1.00 94.62 118 ALA A N 1
ATOM 935 C CA . ALA A 1 118 ? -4.664 -6.270 12.842 1.00 94.62 118 ALA A CA 1
ATOM 936 C C . ALA A 1 118 ? -4.159 -5.133 13.740 1.00 94.62 118 ALA A C 1
ATOM 938 O O . ALA A 1 118 ? -4.359 -5.179 14.956 1.00 94.62 118 ALA A O 1
ATOM 939 N N . GLY A 1 119 ? -3.555 -4.091 13.156 1.00 93.00 119 GLY A N 1
ATOM 940 C CA . GLY A 1 119 ? -3.182 -2.875 13.870 1.00 93.00 119 GLY A CA 1
ATOM 941 C C . GLY A 1 119 ? -4.397 -2.199 14.511 1.00 93.00 119 GLY A C 1
ATOM 942 O O . GLY A 1 119 ? -5.278 -1.694 13.823 1.00 93.00 119 GLY A O 1
ATOM 943 N N . LYS A 1 120 ? -4.433 -2.160 15.848 1.00 93.38 120 LYS A N 1
ATOM 944 C CA . LYS A 1 120 ? -5.523 -1.543 16.633 1.00 93.38 120 LYS A CA 1
ATOM 945 C C . LYS A 1 120 ? -5.474 -0.013 16.665 1.00 93.38 120 LYS A C 1
ATOM 947 O O . LYS A 1 120 ? -6.387 0.623 17.183 1.00 93.38 120 LYS A O 1
ATOM 952 N N . TYR A 1 121 ? -4.406 0.569 16.129 1.00 93.75 121 TYR A N 1
ATOM 953 C CA . TYR A 1 121 ? -4.149 2.001 16.113 1.00 93.75 121 TYR A CA 1
ATOM 954 C C . TYR A 1 121 ? -3.555 2.369 14.759 1.00 93.75 121 TYR A C 1
ATOM 956 O O . TYR A 1 121 ? -2.571 1.758 14.342 1.00 93.75 121 TYR A O 1
ATOM 964 N N . MET A 1 122 ? -4.139 3.365 14.094 1.00 96.06 122 MET A N 1
ATOM 965 C CA . MET A 1 122 ? -3.587 3.913 12.856 1.00 96.06 122 MET A CA 1
ATOM 966 C C . MET A 1 122 ? -2.445 4.881 13.160 1.00 96.06 122 MET A C 1
ATOM 968 O O . MET A 1 122 ? -2.611 5.831 13.930 1.00 96.06 122 MET A O 1
ATOM 972 N N . ASN A 1 123 ? -1.289 4.581 12.581 1.00 96.81 123 ASN A N 1
ATOM 973 C CA . ASN A 1 123 ? -0.044 5.341 12.621 1.00 96.81 123 ASN A CA 1
ATOM 974 C C . ASN A 1 123 ? 0.896 4.788 11.541 1.00 96.81 123 ASN A C 1
ATOM 976 O O . ASN A 1 123 ? 0.625 3.741 10.936 1.00 96.81 123 ASN A O 1
ATOM 980 N N . VAL A 1 124 ? 2.036 5.443 11.333 1.00 97.06 124 VAL A N 1
ATOM 981 C CA . VAL A 1 124 ? 2.955 5.093 10.248 1.00 97.06 124 VAL A CA 1
ATOM 982 C C . VAL A 1 124 ? 3.477 3.656 10.331 1.00 97.06 124 VAL A C 1
ATOM 984 O O . VAL A 1 124 ? 3.736 3.042 9.297 1.00 97.06 124 VAL A O 1
ATOM 987 N N . LEU A 1 125 ? 3.579 3.058 11.527 1.00 96.62 125 LEU A N 1
ATOM 988 C CA . LEU A 1 125 ? 4.078 1.683 11.685 1.00 96.62 125 LEU A CA 1
ATOM 989 C C . LEU A 1 125 ? 3.138 0.632 11.078 1.00 96.62 125 LEU A C 1
ATOM 991 O O . LEU A 1 125 ? 3.583 -0.479 10.786 1.00 96.62 125 LEU A O 1
ATOM 995 N N . VAL A 1 126 ? 1.873 0.971 10.810 1.00 96.25 126 VAL A N 1
ATOM 996 C CA . VAL A 1 126 ? 0.941 0.092 10.083 1.00 96.25 126 VAL A CA 1
ATOM 997 C C . VAL A 1 126 ? 1.438 -0.193 8.657 1.00 96.25 126 VAL A C 1
ATOM 999 O O . VAL A 1 126 ? 1.256 -1.309 8.168 1.00 96.25 126 VAL A O 1
ATOM 1002 N N . THR A 1 127 ? 2.173 0.739 8.031 1.00 95.31 127 THR A N 1
ATOM 1003 C CA . THR A 1 127 ? 2.824 0.527 6.717 1.00 95.31 127 THR A CA 1
ATOM 1004 C C . THR A 1 127 ? 3.913 -0.552 6.750 1.00 95.31 127 THR A C 1
ATOM 1006 O O . THR A 1 127 ? 4.263 -1.128 5.719 1.00 95.31 127 THR A O 1
ATOM 1009 N N . LEU A 1 128 ? 4.443 -0.850 7.940 1.00 94.19 128 LEU A N 1
ATOM 1010 C CA . LEU A 1 128 ? 5.483 -1.850 8.172 1.00 94.19 128 LEU A CA 1
ATOM 1011 C C . LEU A 1 128 ? 4.923 -3.166 8.733 1.00 94.19 128 LEU A C 1
ATOM 1013 O O . LEU A 1 128 ? 5.613 -4.187 8.711 1.00 94.19 128 LEU A O 1
ATOM 1017 N N . ARG A 1 129 ? 3.668 -3.176 9.202 1.00 94.94 129 ARG A N 1
ATOM 1018 C CA . ARG A 1 129 ? 2.971 -4.371 9.696 1.00 94.94 129 ARG A CA 1
ATOM 1019 C C . ARG A 1 129 ? 2.406 -5.184 8.529 1.00 94.94 129 ARG A C 1
ATOM 1021 O O . ARG A 1 129 ? 1.200 -5.298 8.351 1.00 94.94 129 ARG A O 1
ATOM 1028 N N . ILE A 1 130 ? 3.290 -5.747 7.714 1.00 94.62 130 ILE A N 1
ATOM 1029 C CA . ILE A 1 130 ? 2.927 -6.500 6.510 1.00 94.62 130 ILE A CA 1
ATOM 1030 C C . ILE A 1 130 ? 3.343 -7.959 6.668 1.00 94.62 130 ILE A C 1
ATOM 1032 O O . ILE A 1 130 ? 4.493 -8.240 6.996 1.00 94.62 130 ILE A O 1
ATOM 1036 N N . HIS A 1 131 ? 2.422 -8.889 6.406 1.00 96.12 131 HIS A N 1
ATOM 1037 C CA . HIS A 1 131 ? 2.750 -10.313 6.395 1.00 96.12 131 HIS A CA 1
ATOM 1038 C C . HIS A 1 131 ? 3.840 -10.586 5.343 1.00 96.12 131 HIS A C 1
ATOM 1040 O O . HIS A 1 131 ? 3.664 -10.166 4.198 1.00 96.12 131 HIS A O 1
ATOM 1046 N N . PRO A 1 132 ? 4.916 -11.337 5.642 1.00 95.06 132 PRO A N 1
ATOM 1047 C CA . PRO A 1 132 ? 6.012 -11.539 4.694 1.00 95.06 132 PRO A CA 1
ATOM 1048 C C . PRO A 1 132 ? 5.554 -12.040 3.318 1.00 95.06 132 PRO A C 1
ATOM 1050 O O . PRO A 1 132 ? 5.814 -11.397 2.300 1.00 95.06 132 PRO A O 1
ATOM 1053 N N . LEU A 1 133 ? 4.745 -13.104 3.283 1.00 94.62 133 LEU A N 1
ATOM 1054 C CA . LEU A 1 133 ? 4.187 -13.646 2.036 1.00 94.62 133 LEU A CA 1
ATOM 1055 C C . LEU A 1 133 ? 3.208 -12.716 1.296 1.00 94.62 133 LEU A C 1
ATOM 1057 O O . LEU A 1 133 ? 2.990 -12.930 0.108 1.00 94.62 133 LEU A O 1
ATOM 1061 N N . TRP A 1 134 ? 2.645 -11.675 1.927 1.00 94.50 134 TRP A N 1
ATOM 1062 C CA . TRP A 1 134 ? 1.804 -10.699 1.213 1.00 94.50 134 TRP A CA 1
ATOM 1063 C C . TRP A 1 134 ? 2.581 -10.049 0.066 1.00 94.50 134 TRP A C 1
ATOM 1065 O O . TRP A 1 134 ? 2.024 -9.835 -1.006 1.00 94.50 134 TRP A O 1
ATOM 1075 N N . THR A 1 135 ? 3.888 -9.824 0.249 1.00 87.50 135 THR A N 1
ATOM 1076 C CA . THR A 1 135 ? 4.756 -9.219 -0.773 1.00 87.50 135 THR A CA 1
ATOM 1077 C C . THR A 1 135 ? 4.814 -9.992 -2.091 1.00 87.50 135 THR A C 1
ATOM 1079 O O . THR A 1 135 ? 5.067 -9.366 -3.116 1.00 87.50 135 THR A O 1
ATOM 1082 N N . LEU A 1 136 ? 4.528 -11.300 -2.093 1.00 88.50 136 LEU A N 1
ATOM 1083 C CA . LEU A 1 136 ? 4.409 -12.106 -3.314 1.00 88.50 136 LEU A CA 1
ATOM 1084 C C . LEU A 1 136 ? 3.208 -11.684 -4.165 1.00 88.50 136 LEU A C 1
ATOM 1086 O O . LEU A 1 136 ? 3.275 -11.659 -5.389 1.00 88.50 136 LEU A O 1
ATOM 1090 N N . PHE A 1 137 ? 2.100 -11.376 -3.495 1.00 90.44 137 PHE A N 1
ATOM 1091 C CA . PHE A 1 137 ? 0.825 -11.073 -4.133 1.00 90.44 137 PHE A CA 1
ATOM 1092 C C . PHE A 1 137 ? 0.667 -9.581 -4.405 1.00 90.44 137 PHE A C 1
ATOM 1094 O O . PHE A 1 137 ? -0.111 -9.212 -5.280 1.00 90.44 137 PHE A O 1
ATOM 1101 N N . VAL A 1 138 ? 1.421 -8.730 -3.700 1.00 88.50 138 VAL A N 1
ATOM 1102 C CA . VAL A 1 138 ? 1.438 -7.290 -3.950 1.00 88.50 138 VAL A CA 1
ATOM 1103 C C . VAL A 1 138 ? 1.970 -6.995 -5.357 1.00 88.50 138 VAL A C 1
ATOM 1105 O O . VAL A 1 138 ? 3.141 -7.269 -5.634 1.00 88.50 138 VAL A O 1
ATOM 1108 N N . PRO A 1 139 ? 1.166 -6.351 -6.223 1.00 87.56 139 PRO A N 1
ATOM 1109 C CA . PRO A 1 139 ? 1.550 -6.101 -7.609 1.00 87.56 139 PRO A CA 1
ATOM 1110 C C . PRO A 1 139 ? 2.793 -5.257 -7.826 1.00 87.56 139 PRO A C 1
ATOM 1112 O O . PRO A 1 139 ? 3.534 -5.483 -8.779 1.00 87.56 139 PRO A O 1
ATOM 1115 N N . THR A 1 140 ? 3.082 -4.340 -6.905 1.00 92.00 140 THR A N 1
ATOM 1116 C CA . THR A 1 140 ? 4.295 -3.523 -6.983 1.00 92.00 140 THR A CA 1
ATOM 1117 C C . THR A 1 140 ? 5.568 -4.373 -6.983 1.00 92.00 140 THR A C 1
ATOM 1119 O O . THR A 1 140 ? 6.540 -3.979 -7.612 1.00 92.00 140 THR A O 1
ATOM 1122 N N . THR A 1 141 ? 5.589 -5.559 -6.365 1.00 91.38 141 THR A N 1
ATOM 1123 C CA . THR A 1 141 ? 6.792 -6.409 -6.339 1.00 91.38 141 THR A CA 1
ATOM 1124 C C . THR A 1 141 ? 7.166 -6.912 -7.734 1.00 91.38 141 THR A C 1
ATOM 1126 O O . THR A 1 141 ? 8.305 -6.741 -8.167 1.00 91.38 141 THR A O 1
ATOM 1129 N N . TRP A 1 142 ? 6.216 -7.508 -8.460 1.00 93.31 142 TRP A N 1
ATOM 1130 C CA . TRP A 1 142 ? 6.487 -8.100 -9.771 1.00 93.31 142 TRP A CA 1
ATOM 1131 C C . TRP A 1 142 ? 6.448 -7.078 -10.911 1.00 93.31 142 TRP A C 1
ATOM 1133 O O . TRP A 1 142 ? 7.281 -7.175 -11.807 1.00 93.31 142 TRP A O 1
ATOM 1143 N N . ILE A 1 143 ? 5.584 -6.054 -10.856 1.00 97.19 143 ILE A N 1
ATOM 1144 C CA . ILE A 1 143 ? 5.562 -4.983 -11.872 1.00 97.19 143 ILE A CA 1
ATOM 1145 C C . ILE A 1 143 ? 6.867 -4.188 -11.845 1.00 97.19 143 ILE A C 1
ATOM 1147 O O . ILE A 1 143 ? 7.468 -3.957 -12.893 1.00 97.19 143 ILE A O 1
ATOM 1151 N N . LEU A 1 144 ? 7.339 -3.787 -10.659 1.00 96.50 144 LEU A N 1
ATOM 1152 C CA . LEU A 1 144 ? 8.585 -3.027 -10.555 1.00 96.50 144 LEU A CA 1
ATOM 1153 C C . LEU A 1 144 ? 9.803 -3.901 -10.862 1.00 96.50 144 LEU A C 1
ATOM 1155 O O . LEU A 1 144 ? 10.739 -3.422 -11.495 1.00 96.50 144 LEU A O 1
ATOM 1159 N N . GLY A 1 145 ? 9.783 -5.181 -10.470 1.00 95.56 145 GLY A N 1
ATOM 1160 C CA . GLY A 1 145 ? 10.821 -6.140 -10.853 1.00 95.56 145 GLY A CA 1
ATOM 1161 C C . GLY A 1 145 ? 10.932 -6.300 -12.373 1.00 95.56 145 GLY A C 1
ATOM 1162 O O . GLY A 1 145 ? 12.035 -6.248 -12.913 1.00 95.56 145 GLY A O 1
ATOM 1163 N N . ALA A 1 146 ? 9.795 -6.407 -13.068 1.00 97.12 146 ALA A N 1
ATOM 1164 C CA . ALA A 1 146 ? 9.749 -6.439 -14.526 1.00 97.12 146 ALA A CA 1
ATOM 1165 C C . ALA A 1 146 ? 10.229 -5.123 -15.150 1.00 97.12 146 ALA A C 1
ATOM 1167 O O . ALA A 1 146 ? 11.069 -5.145 -16.044 1.00 97.12 146 ALA A O 1
ATOM 1168 N N . ALA A 1 147 ? 9.770 -3.975 -14.646 1.00 97.81 147 ALA A N 1
ATOM 1169 C CA . ALA A 1 147 ? 10.227 -2.673 -15.125 1.00 97.81 147 ALA A CA 1
ATOM 1170 C C . ALA A 1 147 ? 11.755 -2.534 -15.018 1.00 97.81 147 ALA A C 1
ATOM 1172 O O . ALA A 1 147 ? 12.409 -2.164 -15.988 1.00 97.81 147 ALA A O 1
ATOM 1173 N N . VAL A 1 148 ? 12.344 -2.905 -13.878 1.00 97.12 148 VAL A N 1
ATOM 1174 C CA . VAL A 1 148 ? 13.805 -2.915 -13.704 1.00 97.12 148 VAL A CA 1
ATOM 1175 C C . VAL A 1 148 ? 14.476 -3.870 -14.695 1.00 97.12 148 VAL A C 1
ATOM 1177 O O . VAL A 1 148 ? 15.461 -3.493 -15.321 1.00 97.12 148 VAL A O 1
ATOM 1180 N N . TYR A 1 149 ? 13.940 -5.078 -14.894 1.00 97.88 149 TYR A N 1
ATOM 1181 C CA . TYR A 1 149 ? 14.493 -6.044 -15.850 1.00 97.88 149 TYR A CA 1
ATOM 1182 C C . TYR A 1 149 ? 14.536 -5.508 -17.292 1.00 97.88 149 TYR A C 1
ATOM 1184 O O . TYR A 1 149 ? 15.534 -5.689 -17.991 1.00 97.88 149 TYR A O 1
ATOM 1192 N N . PHE A 1 150 ? 13.488 -4.801 -17.719 1.00 98.19 150 PHE A N 1
ATOM 1193 C CA . PHE A 1 150 ? 13.398 -4.194 -19.048 1.00 98.19 150 PHE A CA 1
ATOM 1194 C C . PHE A 1 150 ? 14.129 -2.840 -19.166 1.00 98.19 150 PHE A C 1
ATOM 1196 O O . PHE A 1 150 ? 14.043 -2.201 -20.212 1.00 98.19 150 PHE A O 1
ATOM 1203 N N . GLY A 1 151 ? 14.888 -2.408 -18.149 1.00 97.62 151 GLY A N 1
ATOM 1204 C CA . GLY A 1 151 ? 15.708 -1.185 -18.189 1.00 97.62 151 GLY A CA 1
ATOM 1205 C C . GLY A 1 151 ? 14.963 0.102 -17.819 1.00 97.62 151 GLY A C 1
ATOM 1206 O O . GLY A 1 151 ? 15.312 1.179 -18.285 1.00 97.62 151 GLY A O 1
ATOM 1207 N N . GLN A 1 152 ? 13.897 0.006 -17.024 1.00 98.12 152 GLN A N 1
ATOM 1208 C CA . GLN A 1 152 ? 13.068 1.136 -16.592 1.00 98.12 152 GLN A CA 1
ATOM 1209 C C . GLN A 1 152 ? 13.283 1.468 -15.105 1.00 98.12 152 GLN A C 1
ATOM 1211 O O . GLN A 1 152 ? 12.323 1.702 -14.364 1.00 98.12 152 GLN A O 1
ATOM 1216 N N . GLU A 1 153 ? 14.535 1.491 -14.625 1.00 96.38 153 GLU A N 1
ATOM 1217 C CA . GLU A 1 153 ? 14.818 1.619 -13.187 1.00 96.38 153 GLU A CA 1
ATOM 1218 C C . GLU A 1 153 ? 14.381 2.966 -12.609 1.00 96.38 153 GLU A C 1
ATOM 1220 O O . GLU A 1 153 ? 13.863 3.021 -11.489 1.00 96.38 153 GLU A O 1
ATOM 1225 N N . LEU A 1 154 ? 14.571 4.061 -13.353 1.00 96.56 154 LEU A N 1
ATOM 1226 C CA . LEU A 1 154 ? 14.169 5.389 -12.888 1.00 96.56 154 LEU A CA 1
ATOM 1227 C C . LEU A 1 154 ? 12.644 5.501 -12.797 1.00 96.56 154 LEU A C 1
ATOM 1229 O O . LEU A 1 154 ? 12.133 5.947 -11.772 1.00 96.56 154 LEU A O 1
ATOM 1233 N N . ALA A 1 155 ? 11.917 5.037 -13.816 1.00 98.00 155 ALA A N 1
ATOM 1234 C CA . ALA A 1 155 ? 10.456 5.026 -13.805 1.00 98.00 155 ALA A CA 1
ATOM 1235 C C . ALA A 1 155 ? 9.910 4.161 -12.656 1.00 98.00 155 ALA A C 1
ATOM 1237 O O . ALA A 1 155 ? 9.074 4.629 -11.886 1.00 98.00 155 ALA A O 1
ATOM 1238 N N . ALA A 1 156 ? 10.455 2.953 -12.467 1.00 97.19 156 ALA A N 1
ATOM 1239 C CA . ALA A 1 156 ? 10.102 2.076 -11.351 1.00 97.19 156 ALA A CA 1
ATOM 1240 C C . ALA A 1 156 ? 10.383 2.727 -9.983 1.00 97.19 156 ALA A C 1
ATOM 1242 O O . ALA A 1 156 ? 9.577 2.621 -9.055 1.00 97.19 156 ALA A O 1
ATOM 1243 N N . THR A 1 157 ? 11.508 3.441 -9.862 1.00 96.56 157 THR A N 1
ATOM 1244 C CA . THR A 1 157 ? 11.872 4.164 -8.638 1.00 96.56 157 THR A CA 1
ATOM 1245 C C . THR A 1 157 ? 10.899 5.305 -8.349 1.00 96.56 157 THR A C 1
ATOM 1247 O O . THR A 1 157 ? 10.420 5.426 -7.224 1.00 96.56 157 THR A O 1
ATOM 1250 N N . LEU A 1 158 ? 10.557 6.117 -9.351 1.00 97.12 158 LEU A N 1
ATOM 1251 C CA . LEU A 1 158 ? 9.560 7.174 -9.191 1.00 97.12 158 LEU A CA 1
ATOM 1252 C C . LEU A 1 158 ? 8.207 6.588 -8.771 1.00 97.12 158 LEU A C 1
ATOM 1254 O O . LEU A 1 158 ? 7.607 7.082 -7.820 1.00 97.12 158 LEU A O 1
ATOM 1258 N N . THR A 1 159 ? 7.769 5.485 -9.390 1.00 97.56 159 THR A N 1
ATOM 1259 C CA . THR A 1 159 ? 6.513 4.812 -9.029 1.00 97.56 159 THR A CA 1
ATOM 1260 C C . THR A 1 159 ? 6.484 4.401 -7.560 1.00 97.56 159 THR A C 1
ATOM 1262 O O . THR A 1 159 ? 5.532 4.736 -6.854 1.00 97.56 159 THR A O 1
ATOM 1265 N N . ILE A 1 160 ? 7.513 3.705 -7.061 1.00 95.69 160 ILE A N 1
ATOM 1266 C CA . ILE A 1 160 ? 7.506 3.258 -5.662 1.00 95.69 160 ILE A CA 1
ATOM 1267 C C . ILE A 1 160 ? 7.617 4.422 -4.677 1.00 95.69 160 ILE A C 1
ATOM 1269 O O . ILE A 1 160 ? 6.989 4.366 -3.622 1.00 95.69 160 ILE A O 1
ATOM 1273 N N . LEU A 1 161 ? 8.360 5.482 -5.011 1.00 96.50 161 LEU A N 1
ATOM 1274 C CA . LEU A 1 161 ? 8.443 6.678 -4.171 1.00 96.50 161 LEU A CA 1
ATOM 1275 C C . LEU A 1 161 ? 7.093 7.396 -4.088 1.00 96.50 161 LEU A C 1
ATOM 1277 O O . LEU A 1 161 ? 6.692 7.788 -2.995 1.00 96.50 161 LEU A O 1
ATOM 1281 N N . THR A 1 162 ? 6.368 7.511 -5.204 1.00 97.25 162 THR A N 1
ATOM 1282 C CA . THR A 1 162 ? 5.019 8.090 -5.230 1.00 97.25 162 THR A CA 1
ATOM 1283 C C . THR A 1 162 ? 4.046 7.273 -4.382 1.00 97.25 162 THR A C 1
ATOM 1285 O O . THR A 1 162 ? 3.444 7.820 -3.459 1.00 97.25 162 THR A O 1
ATOM 1288 N N . ILE A 1 163 ? 3.929 5.965 -4.640 1.00 97.19 163 ILE A N 1
ATOM 1289 C CA . ILE A 1 163 ? 2.978 5.097 -3.927 1.00 97.19 163 ILE A CA 1
ATOM 1290 C C . ILE A 1 163 ? 3.326 5.043 -2.436 1.00 97.19 163 ILE A C 1
ATOM 1292 O O . ILE A 1 163 ? 2.467 5.257 -1.581 1.00 97.19 163 ILE A O 1
ATOM 1296 N N . TYR A 1 164 ? 4.587 4.770 -2.091 1.00 96.00 164 TYR A N 1
ATOM 1297 C CA . TYR A 1 164 ? 4.989 4.636 -0.693 1.00 96.00 164 TYR A CA 1
ATOM 1298 C C . TYR A 1 164 ? 4.905 5.970 0.056 1.00 96.00 164 TYR A C 1
ATOM 1300 O O . TYR A 1 164 ? 4.413 6.005 1.181 1.00 96.00 164 TYR A O 1
ATOM 1308 N N . GLY A 1 165 ? 5.320 7.076 -0.569 1.00 96.81 165 GLY A N 1
ATOM 1309 C CA . GLY A 1 165 ? 5.199 8.413 0.012 1.00 96.81 165 GLY A CA 1
ATOM 1310 C C . GLY A 1 165 ? 3.747 8.774 0.325 1.00 96.81 165 GLY A C 1
ATOM 1311 O O . GLY A 1 165 ? 3.456 9.257 1.419 1.00 96.81 165 GLY A O 1
ATOM 1312 N N . TRP A 1 166 ? 2.817 8.456 -0.579 1.00 97.69 166 TRP A N 1
ATOM 1313 C CA . TRP A 1 166 ? 1.391 8.656 -0.326 1.00 97.69 166 TRP A CA 1
ATOM 1314 C C . TRP A 1 166 ? 0.851 7.744 0.786 1.00 97.69 166 TRP A C 1
ATOM 1316 O O . TRP A 1 166 ? 0.057 8.183 1.620 1.00 97.69 166 TRP A O 1
ATOM 1326 N N . ASN A 1 167 ? 1.330 6.498 0.873 1.00 96.88 167 ASN A N 1
ATOM 1327 C CA . ASN A 1 167 ? 0.991 5.594 1.977 1.00 96.88 167 ASN A CA 1
ATOM 1328 C C . ASN A 1 167 ? 1.434 6.139 3.337 1.00 96.88 167 ASN A C 1
ATOM 1330 O O . ASN A 1 167 ? 0.672 6.041 4.296 1.00 96.88 167 ASN A O 1
ATOM 1334 N N . LEU A 1 168 ? 2.625 6.743 3.432 1.00 97.75 168 LEU A N 1
ATOM 1335 C CA . LEU A 1 168 ? 3.077 7.368 4.679 1.00 97.75 168 LEU A CA 1
ATOM 1336 C C . LEU A 1 168 ? 2.105 8.460 5.141 1.00 97.75 168 LEU A C 1
ATOM 1338 O O . LEU A 1 168 ? 1.805 8.541 6.327 1.00 97.75 168 LEU A O 1
ATOM 1342 N N . ILE A 1 169 ? 1.580 9.263 4.210 1.00 97.38 169 ILE A N 1
ATOM 1343 C CA . ILE A 1 169 ? 0.621 10.334 4.511 1.00 97.38 169 ILE A CA 1
ATOM 1344 C C . ILE A 1 169 ? -0.733 9.760 4.947 1.00 97.38 169 ILE A C 1
ATOM 1346 O O . ILE A 1 169 ? -1.323 10.246 5.909 1.00 97.38 169 ILE A O 1
ATOM 1350 N N . THR A 1 170 ? -1.237 8.745 4.246 1.00 97.88 170 THR A N 1
ATOM 1351 C CA . THR A 1 170 ? -2.585 8.187 4.465 1.00 97.88 170 THR A CA 1
ATOM 1352 C C . THR A 1 170 ? -2.686 7.248 5.666 1.00 97.88 170 THR A C 1
ATOM 1354 O O . THR A 1 170 ? -3.782 7.070 6.192 1.00 97.88 170 THR A O 1
ATOM 1357 N N . HIS A 1 171 ? -1.569 6.669 6.116 1.00 97.94 171 HIS A N 1
ATOM 1358 C CA . HIS A 1 171 ? -1.503 5.849 7.331 1.00 97.94 171 HIS A CA 1
ATOM 1359 C C . HIS A 1 171 ? -1.108 6.634 8.579 1.00 97.94 171 HIS A C 1
ATOM 1361 O O . HIS A 1 171 ? -1.260 6.116 9.689 1.00 97.94 171 HIS A O 1
ATOM 1367 N N . ALA A 1 172 ? -0.554 7.838 8.411 1.00 97.00 172 ALA A N 1
ATOM 1368 C CA . ALA A 1 172 ? -0.126 8.647 9.535 1.00 97.00 172 ALA A CA 1
ATOM 1369 C C . ALA A 1 172 ? -1.288 8.897 10.502 1.00 97.00 172 ALA A C 1
ATOM 1371 O O . ALA A 1 172 ? -2.433 9.118 10.113 1.00 97.00 172 ALA A O 1
ATOM 1372 N N . HIS A 1 173 ? -0.968 8.963 11.787 1.00 96.75 173 HIS A N 1
ATOM 1373 C CA . HIS A 1 173 ? -1.889 9.318 12.857 1.00 96.75 173 HIS A CA 1
ATOM 1374 C C . HIS A 1 173 ? -2.590 10.667 12.601 1.00 96.75 173 HIS A C 1
ATOM 1376 O O . HIS A 1 173 ? -3.699 10.918 13.084 1.00 96.75 173 HIS A O 1
ATOM 1382 N N . PHE A 1 174 ? -1.942 11.553 11.842 1.00 96.25 174 PHE A N 1
ATOM 1383 C CA . PHE A 1 174 ? -2.390 12.913 11.589 1.00 96.25 174 PHE A CA 1
ATOM 1384 C C . PHE A 1 174 ? -3.577 12.984 10.625 1.00 96.25 174 PHE A C 1
ATOM 1386 O O . PHE A 1 174 ? -3.468 12.800 9.417 1.00 96.25 174 PHE A O 1
ATOM 1393 N N . ARG A 1 175 ? -4.716 13.387 11.182 1.00 94.81 175 ARG A N 1
ATOM 1394 C CA . ARG A 1 175 ? -6.002 13.559 10.500 1.00 94.81 175 ARG A CA 1
ATOM 1395 C C . ARG A 1 175 ? -6.226 14.987 10.000 1.00 94.81 175 ARG A C 1
ATOM 1397 O O . ARG A 1 175 ? -7.216 15.637 10.344 1.00 94.81 175 ARG A O 1
ATOM 1404 N N . TRP A 1 176 ? -5.257 15.499 9.243 1.00 95.06 176 TRP A N 1
ATOM 1405 C CA . TRP A 1 176 ? -5.283 16.860 8.688 1.00 95.06 176 TRP A CA 1
ATOM 1406 C C . TRP A 1 176 ? -6.472 17.081 7.741 1.00 95.06 176 TRP A C 1
ATOM 1408 O O . TRP A 1 176 ? -7.014 18.183 7.640 1.00 95.06 176 TRP A O 1
ATOM 1418 N N . ASP A 1 177 ? -6.919 16.012 7.094 1.00 96.75 177 ASP A N 1
ATOM 1419 C CA . ASP A 1 177 ? -8.029 15.972 6.153 1.00 96.75 177 ASP A CA 1
ATOM 1420 C C . ASP A 1 177 ? -9.374 16.328 6.799 1.00 96.75 177 ASP A C 1
ATOM 1422 O O . ASP A 1 177 ? -10.211 16.955 6.153 1.00 96.75 177 ASP A O 1
ATOM 1426 N N . ASP A 1 178 ? -9.574 16.029 8.088 1.00 95.06 178 ASP A N 1
ATOM 1427 C CA . ASP A 1 178 ? -10.815 16.383 8.788 1.00 95.06 178 ASP A CA 1
ATOM 1428 C C . ASP A 1 178 ? -11.008 17.903 8.883 1.00 95.06 178 ASP A C 1
ATOM 1430 O O . ASP A 1 178 ? -12.129 18.401 8.750 1.00 95.06 178 ASP A O 1
ATOM 1434 N N . ALA A 1 179 ? -9.921 18.651 9.099 1.00 94.75 179 ALA A N 1
ATOM 1435 C CA . ALA A 1 179 ? -9.969 20.108 9.179 1.00 94.75 179 ALA A CA 1
ATOM 1436 C C . ALA A 1 179 ? -10.324 20.723 7.816 1.00 94.75 179 ALA A C 1
ATOM 1438 O O . ALA A 1 179 ? -11.166 21.621 7.735 1.00 94.75 179 ALA A O 1
ATOM 1439 N N . ILE A 1 180 ? -9.740 20.195 6.736 1.00 96.62 180 ILE A N 1
ATOM 1440 C CA . ILE A 1 180 ? -10.030 20.650 5.372 1.00 96.62 180 ILE A CA 1
ATOM 1441 C C . ILE A 1 180 ? -11.468 20.285 4.985 1.00 96.62 180 ILE A C 1
ATOM 1443 O O . ILE A 1 180 ? -12.201 21.141 4.487 1.00 96.62 180 ILE A O 1
ATOM 1447 N N . ARG A 1 181 ? -11.914 19.056 5.281 1.00 95.00 181 ARG A N 1
ATOM 1448 C CA . ARG A 1 181 ? -13.267 18.572 4.963 1.00 95.00 181 ARG A CA 1
ATOM 1449 C C . ARG A 1 181 ? -14.363 19.388 5.656 1.00 95.00 181 ARG A C 1
ATOM 1451 O O . ARG A 1 181 ? -15.403 19.640 5.050 1.00 95.00 181 ARG A O 1
ATOM 1458 N N . ARG A 1 182 ? -14.128 19.839 6.896 1.00 94.19 182 ARG A N 1
ATOM 1459 C CA . ARG A 1 182 ? -15.054 20.700 7.664 1.00 94.19 182 ARG A CA 1
ATOM 1460 C C . ARG A 1 182 ? -15.021 22.173 7.247 1.00 94.19 182 ARG A C 1
ATOM 1462 O O . ARG A 1 182 ? -15.910 22.933 7.629 1.00 94.19 182 ARG A O 1
ATOM 1469 N N . SER A 1 183 ? -14.022 22.600 6.475 1.00 95.88 183 SER A N 1
ATOM 1470 C CA . SER A 1 183 ? -13.921 23.985 6.015 1.00 95.88 183 SER A CA 1
ATOM 1471 C C . SER A 1 183 ? -15.102 24.355 5.116 1.00 95.88 183 SER A C 1
ATOM 1473 O O . SER A 1 183 ? -15.326 23.730 4.080 1.00 95.88 183 SER A O 1
ATOM 1475 N N . ARG A 1 184 ? -15.815 25.442 5.440 1.00 95.38 184 ARG A N 1
ATOM 1476 C CA . ARG A 1 184 ? -16.892 25.977 4.580 1.00 95.38 184 ARG A CA 1
ATOM 1477 C C . ARG A 1 184 ? -16.385 26.408 3.200 1.00 95.38 184 ARG A C 1
ATOM 1479 O O . ARG A 1 184 ? -17.131 26.337 2.228 1.00 95.38 184 ARG A O 1
ATOM 1486 N N . ARG A 1 185 ? -15.126 26.859 3.121 1.00 96.38 185 ARG A N 1
ATOM 1487 C CA . ARG A 1 185 ? -14.499 27.354 1.886 1.00 96.38 185 ARG A CA 1
ATOM 1488 C C . ARG A 1 185 ? -13.951 26.217 1.029 1.00 96.38 185 ARG A C 1
ATOM 1490 O O . ARG A 1 185 ? -14.183 26.206 -0.174 1.00 96.38 185 ARG A O 1
ATOM 1497 N N . PHE A 1 186 ? -13.240 25.273 1.646 1.00 96.88 186 PHE A N 1
ATOM 1498 C CA . PHE A 1 186 ? -12.478 24.253 0.917 1.00 96.88 186 PHE A CA 1
ATOM 1499 C C . PHE A 1 186 ? -13.103 22.856 0.949 1.00 96.88 186 PHE A C 1
ATOM 1501 O O . PHE A 1 186 ? -12.755 22.032 0.111 1.00 96.88 186 PHE A O 1
ATOM 1508 N N . GLY A 1 187 ? -14.059 22.582 1.842 1.00 96.88 187 GLY A N 1
ATOM 1509 C CA . GLY A 1 187 ? -14.582 21.233 2.073 1.00 96.88 187 GLY A CA 1
ATOM 1510 C C . GLY A 1 187 ? -15.223 20.589 0.843 1.00 96.88 187 GLY A C 1
ATOM 1511 O O . GLY A 1 187 ? -14.978 19.417 0.573 1.00 96.88 187 GLY A O 1
ATOM 1512 N N . ARG A 1 188 ? -15.987 21.348 0.041 1.00 96.69 188 ARG A N 1
ATOM 1513 C CA . ARG A 1 188 ? -16.579 20.831 -1.212 1.00 96.69 188 ARG A CA 1
ATOM 1514 C C . ARG A 1 188 ? -15.518 20.463 -2.248 1.00 96.69 188 ARG A C 1
ATOM 1516 O O . ARG A 1 188 ? -15.601 19.395 -2.844 1.00 96.69 188 ARG A O 1
ATOM 1523 N N . LEU A 1 189 ? -14.516 21.325 -2.433 1.00 97.50 189 LEU A N 1
ATOM 1524 C CA . LEU A 1 189 ? -13.408 21.065 -3.352 1.00 97.50 189 LEU A CA 1
ATOM 1525 C C . LEU A 1 189 ? -12.574 19.872 -2.876 1.00 97.50 189 LEU A C 1
ATOM 1527 O O . LEU A 1 189 ? -12.235 19.003 -3.670 1.00 97.50 189 LEU A O 1
ATOM 1531 N N . PHE A 1 190 ? -12.293 19.797 -1.577 1.00 97.94 190 PHE A N 1
ATOM 1532 C CA . PHE A 1 190 ? -11.544 18.690 -1.003 1.00 97.94 190 PHE A CA 1
ATOM 1533 C C . PHE A 1 190 ? -12.267 17.356 -1.190 1.00 97.94 190 PHE A C 1
ATOM 1535 O O . PHE A 1 190 ? -11.656 16.407 -1.661 1.00 97.94 190 PHE A O 1
ATOM 1542 N N . ARG A 1 191 ? -13.584 17.299 -0.962 1.00 97.25 191 ARG A N 1
ATOM 1543 C CA . ARG A 1 191 ? -14.378 16.094 -1.249 1.00 97.25 191 ARG A CA 1
ATOM 1544 C C . ARG A 1 191 ? -14.351 15.705 -2.728 1.00 97.25 191 ARG A C 1
ATOM 1546 O O . ARG A 1 191 ? -14.375 14.521 -3.035 1.00 97.25 191 ARG A O 1
ATOM 1553 N N . ALA A 1 192 ? -14.274 16.670 -3.647 1.00 97.75 192 ALA A N 1
ATOM 1554 C CA . ALA A 1 192 ? -14.083 16.369 -5.065 1.00 97.75 192 ALA A CA 1
ATOM 1555 C C . ALA A 1 192 ? -12.698 15.749 -5.329 1.00 97.75 192 ALA A C 1
ATOM 1557 O O . ALA A 1 192 ? -12.609 14.756 -6.050 1.00 97.75 192 ALA A O 1
ATOM 1558 N N . ILE A 1 193 ? -11.639 16.265 -4.693 1.00 98.06 193 ILE A N 1
ATOM 1559 C CA . ILE A 1 193 ? -10.288 15.674 -4.740 1.00 98.06 193 ILE A CA 1
ATOM 1560 C C . ILE A 1 193 ? -10.294 14.256 -4.155 1.00 98.06 193 ILE A C 1
ATOM 1562 O O . ILE A 1 193 ? -9.682 13.363 -4.730 1.00 98.06 193 ILE A O 1
ATOM 1566 N N . GLU A 1 194 ? -11.046 14.018 -3.079 1.00 98.25 194 GLU A N 1
ATOM 1567 C CA . GLU A 1 194 ? -11.223 12.697 -2.457 1.00 98.25 194 GLU A CA 1
ATOM 1568 C C . GLU A 1 194 ? -11.894 11.666 -3.384 1.00 98.25 194 GLU A C 1
ATOM 1570 O O . GLU A 1 194 ? -11.816 10.467 -3.126 1.00 98.25 194 GLU A O 1
ATOM 1575 N N . THR A 1 195 ? -12.504 12.094 -4.499 1.00 98.31 195 THR A N 1
ATOM 1576 C CA . THR A 1 195 ? -12.980 11.176 -5.553 1.00 98.31 195 THR A CA 1
ATOM 1577 C C . THR A 1 195 ? -11.886 10.709 -6.516 1.00 98.31 195 THR A C 1
ATOM 1579 O O . THR A 1 195 ? -12.156 9.863 -7.369 1.00 98.31 195 THR A O 1
ATOM 1582 N N . VAL A 1 196 ? -10.681 11.274 -6.405 1.00 98.50 196 VAL A N 1
ATOM 1583 C CA . VAL A 1 196 ? -9.517 10.976 -7.249 1.00 98.50 196 VAL A CA 1
ATOM 1584 C C . VAL A 1 196 ? -8.332 10.472 -6.429 1.00 98.50 196 VAL A C 1
ATOM 1586 O O . VAL A 1 196 ? -7.663 9.538 -6.866 1.00 98.50 196 VAL A O 1
ATOM 1589 N N . LEU A 1 197 ? -8.081 11.061 -5.256 1.00 98.56 197 LEU A N 1
ATOM 1590 C CA . LEU A 1 197 ? -6.983 10.720 -4.353 1.00 98.56 197 LEU A CA 1
ATOM 1591 C C . LEU A 1 197 ? -7.495 10.208 -3.004 1.00 98.56 197 LEU A C 1
ATOM 1593 O O . LEU A 1 197 ? -8.416 10.766 -2.409 1.00 98.56 197 LEU A O 1
ATOM 1597 N N . VAL A 1 198 ? -6.843 9.168 -2.492 1.00 98.62 198 VAL A N 1
ATOM 1598 C CA . VAL A 1 198 ? -7.107 8.607 -1.163 1.00 98.62 198 VAL A CA 1
ATOM 1599 C C . VAL A 1 198 ? -6.614 9.580 -0.092 1.00 98.62 198 VAL A C 1
ATOM 1601 O O . VAL A 1 198 ? -5.427 9.869 -0.020 1.00 98.62 198 VAL A O 1
ATOM 1604 N N . SER A 1 199 ? -7.499 10.074 0.771 1.00 98.44 199 SER A N 1
ATOM 1605 C CA . SER A 1 199 ? -7.123 10.857 1.956 1.00 98.44 199 SER A CA 1
ATOM 1606 C C . SER A 1 199 ? -6.826 9.949 3.164 1.00 98.44 199 SER A C 1
ATOM 1608 O O . SER A 1 199 ? -7.269 8.794 3.175 1.00 98.44 199 SER A O 1
ATOM 1610 N N . PRO A 1 200 ? -6.158 10.449 4.231 1.00 98.00 200 PRO A N 1
ATOM 1611 C CA . PRO A 1 200 ? -6.096 9.733 5.510 1.00 98.00 200 PRO A CA 1
ATOM 1612 C C . PRO A 1 200 ? -7.494 9.327 5.986 1.00 98.00 200 PRO A C 1
ATOM 1614 O O . PRO A 1 200 ? -7.694 8.224 6.481 1.00 98.00 200 PRO A O 1
ATOM 1617 N N . GLY A 1 201 ? -8.481 10.198 5.755 1.00 97.94 201 GLY A N 1
ATOM 1618 C CA . GLY A 1 201 ? -9.924 9.965 5.763 1.00 97.94 201 GLY A CA 1
ATOM 1619 C C . GLY A 1 201 ? -10.326 8.587 5.311 1.00 97.94 201 GLY A C 1
ATOM 1620 O O . GLY A 1 201 ? -10.662 7.720 6.120 1.00 97.94 201 GLY A O 1
ATOM 1621 N N . ILE A 1 202 ? -10.286 8.458 3.994 1.00 98.44 202 ILE A N 1
ATOM 1622 C CA . ILE A 1 202 ? -10.678 7.289 3.221 1.00 98.44 202 ILE A CA 1
ATOM 1623 C C . ILE A 1 202 ? -9.945 6.039 3.717 1.00 98.44 202 ILE A C 1
ATOM 1625 O O . ILE A 1 202 ? -10.594 5.019 3.967 1.00 98.44 202 ILE A O 1
ATOM 1629 N N . HIS A 1 203 ? -8.626 6.133 3.918 1.00 98.25 203 HIS A N 1
ATOM 1630 C CA . HIS A 1 203 ? -7.796 4.982 4.278 1.00 98.25 203 HIS A CA 1
ATOM 1631 C C . HIS A 1 203 ? -8.016 4.504 5.719 1.00 98.25 203 HIS A C 1
ATOM 1633 O O . HIS A 1 203 ? -8.179 3.317 5.984 1.00 98.25 203 HIS A O 1
ATOM 1639 N N . HIS A 1 204 ? -8.126 5.414 6.684 1.00 98.25 204 HIS A N 1
ATOM 1640 C CA . HIS A 1 204 ? -8.474 5.038 8.058 1.00 98.25 204 HIS A CA 1
ATOM 1641 C C . HIS A 1 204 ? -9.857 4.393 8.125 1.00 98.25 204 HIS A C 1
ATOM 1643 O O . HIS A 1 204 ? -10.037 3.417 8.848 1.00 98.25 204 HIS A O 1
ATOM 1649 N N . THR A 1 205 ? -10.835 4.905 7.372 1.00 97.81 205 THR A N 1
ATOM 1650 C CA . THR A 1 205 ? -12.165 4.292 7.313 1.00 97.81 205 THR A CA 1
ATOM 1651 C C . THR A 1 205 ? -12.119 2.877 6.752 1.00 97.81 205 THR A C 1
ATOM 1653 O O . THR A 1 205 ? -12.799 2.005 7.290 1.00 97.81 205 THR A O 1
ATOM 1656 N N . HIS A 1 206 ? -11.253 2.602 5.779 1.00 98.06 206 HIS A N 1
ATOM 1657 C CA . HIS A 1 206 ? -10.971 1.242 5.325 1.00 98.06 206 HIS A CA 1
ATOM 1658 C C . HIS A 1 206 ? -10.401 0.347 6.451 1.00 98.06 206 HIS A C 1
ATOM 1660 O O . HIS A 1 206 ? -10.875 -0.763 6.694 1.00 98.06 206 HIS A O 1
ATOM 1666 N N . HIS A 1 207 ? -9.450 0.846 7.238 1.00 97.75 207 HIS A N 1
ATOM 1667 C CA . HIS A 1 207 ? -8.917 0.120 8.401 1.00 97.75 207 HIS A CA 1
ATOM 1668 C C . HIS A 1 207 ? -9.873 0.018 9.599 1.00 97.75 207 HIS A C 1
ATOM 1670 O O . HIS A 1 207 ? -9.610 -0.731 10.545 1.00 97.75 207 HIS A O 1
ATOM 1676 N N . GLY A 1 208 ? -10.956 0.786 9.581 1.00 96.88 208 GLY A N 1
ATOM 1677 C CA . GLY A 1 208 ? -11.868 0.947 10.696 1.00 96.88 208 GLY A CA 1
ATOM 1678 C C . GLY A 1 208 ? -13.093 0.040 10.642 1.00 96.88 208 GLY A C 1
ATOM 1679 O O . GLY A 1 208 ? -13.568 -0.344 9.574 1.00 96.88 208 GLY A O 1
ATOM 1680 N N . TYR A 1 209 ? -13.669 -0.232 11.812 1.00 95.94 209 TYR A N 1
ATOM 1681 C CA . TYR A 1 209 ? -14.949 -0.929 11.955 1.00 95.94 209 TYR A CA 1
ATOM 1682 C C . TYR A 1 209 ? -15.849 -0.268 13.010 1.00 95.94 209 TYR A C 1
ATOM 1684 O O . TYR A 1 209 ? -15.411 0.539 13.834 1.00 95.94 209 TYR A O 1
ATOM 1692 N N . GLY A 1 210 ? -17.133 -0.634 12.999 1.00 94.75 210 GLY A N 1
ATOM 1693 C CA . GLY A 1 210 ? -18.159 0.021 13.812 1.00 94.75 210 GLY A CA 1
ATOM 1694 C C . GLY A 1 210 ? -18.652 1.307 13.148 1.00 94.75 210 GLY A C 1
ATOM 1695 O O . GLY A 1 210 ? -18.696 1.391 11.923 1.00 94.75 210 GLY A O 1
ATOM 1696 N N . ARG A 1 211 ? -19.036 2.308 13.949 1.00 94.94 211 ARG A N 1
ATOM 1697 C CA . ARG A 1 211 ? -19.474 3.612 13.423 1.00 94.94 211 ARG A CA 1
ATOM 1698 C C . ARG A 1 211 ? -18.359 4.238 12.580 1.00 94.94 211 ARG A C 1
ATOM 1700 O O . ARG A 1 211 ? -17.213 4.235 13.020 1.00 94.94 211 ARG A O 1
ATOM 1707 N N . ASP A 1 212 ? -18.706 4.744 11.396 1.00 93.69 212 ASP A N 1
ATOM 1708 C CA . ASP A 1 212 ? -17.807 5.394 10.422 1.00 93.69 212 ASP A CA 1
ATOM 1709 C C . ASP A 1 212 ? -16.627 4.532 9.914 1.00 93.69 212 ASP A C 1
ATOM 1711 O O . ASP A 1 212 ? -15.702 5.048 9.282 1.00 93.69 212 ASP A O 1
ATOM 1715 N N . GLY A 1 213 ? -16.642 3.220 10.183 1.00 96.25 213 GLY A N 1
ATOM 1716 C CA . GLY A 1 213 ? -15.684 2.244 9.661 1.00 96.25 213 GLY A CA 1
ATOM 1717 C C . GLY A 1 213 ? -16.273 1.433 8.505 1.00 96.25 213 GLY A C 1
ATOM 1718 O O . GLY A 1 213 ? -17.438 1.039 8.549 1.00 96.25 213 GLY A O 1
ATOM 1719 N N . ALA A 1 214 ? -15.474 1.164 7.473 1.00 96.50 214 ALA A N 1
ATOM 1720 C CA . ALA A 1 214 ? -15.914 0.496 6.252 1.00 96.50 214 ALA A CA 1
ATOM 1721 C C . ALA A 1 214 ? -14.802 -0.357 5.612 1.00 96.50 214 ALA A C 1
ATOM 1723 O O . ALA A 1 214 ? -14.388 -0.112 4.482 1.00 96.50 214 ALA A O 1
ATOM 1724 N N . SER A 1 215 ? -14.370 -1.430 6.283 1.00 94.38 215 SER A N 1
ATOM 1725 C CA . SER A 1 215 ? -13.329 -2.340 5.763 1.00 94.38 215 SER A CA 1
ATOM 1726 C C . SER A 1 215 ? -13.679 -3.141 4.507 1.00 94.38 215 SER A C 1
ATOM 1728 O O . SER A 1 215 ? -12.885 -3.964 4.081 1.00 94.38 215 SER A O 1
ATOM 1730 N N . PHE A 1 216 ? -14.850 -2.954 3.903 1.00 96.56 216 PHE A N 1
ATOM 1731 C CA . PHE A 1 216 ? -15.198 -3.537 2.597 1.00 96.56 216 PHE A CA 1
ATOM 1732 C C . PHE A 1 216 ? -15.474 -2.446 1.548 1.00 96.56 216 PHE A C 1
ATOM 1734 O O . PHE A 1 216 ? -16.301 -2.603 0.652 1.00 96.56 216 PHE A O 1
ATOM 1741 N N . ARG A 1 217 ? -14.822 -1.297 1.713 1.00 97.81 217 ARG A N 1
ATOM 1742 C CA . ARG A 1 217 ? -14.839 -0.129 0.827 1.00 97.81 217 ARG A CA 1
ATOM 1743 C C . ARG A 1 217 ? -13.414 0.415 0.733 1.00 97.81 217 ARG A C 1
ATOM 1745 O O . ARG A 1 217 ? -12.585 0.028 1.552 1.00 97.81 217 ARG A O 1
ATOM 1752 N N . ASN A 1 218 ? -13.159 1.333 -0.198 1.00 98.44 218 ASN A N 1
ATOM 1753 C CA . ASN A 1 218 ? -11.894 2.071 -0.298 1.00 98.44 218 ASN A CA 1
ATOM 1754 C C . ASN A 1 218 ? -10.657 1.161 -0.442 1.00 98.44 218 ASN A C 1
ATOM 1756 O O . ASN A 1 218 ? -9.791 1.140 0.427 1.00 98.44 218 ASN A O 1
ATOM 1760 N N . TYR A 1 219 ? -10.604 0.363 -1.508 1.00 98.31 219 TYR A N 1
ATOM 1761 C CA . TYR A 1 219 ? -9.510 -0.575 -1.776 1.00 98.31 219 TYR A CA 1
ATOM 1762 C C . TYR A 1 219 ? -8.328 0.054 -2.526 1.00 98.31 219 TYR A C 1
ATOM 1764 O O . TYR A 1 219 ? -7.274 -0.575 -2.640 1.00 98.31 219 TYR A O 1
ATOM 1772 N N . ALA A 1 220 ? -8.475 1.251 -3.090 1.00 97.81 220 ALA A N 1
ATOM 1773 C CA . ALA A 1 220 ? -7.368 1.932 -3.743 1.00 97.81 220 ALA A CA 1
ATOM 1774 C C . ALA A 1 220 ? -6.325 2.392 -2.718 1.00 97.81 220 ALA A C 1
ATOM 1776 O O . ALA A 1 220 ? -6.645 2.693 -1.571 1.00 97.81 220 ALA A O 1
ATOM 1777 N N . VAL A 1 221 ? -5.070 2.468 -3.159 1.00 93.69 221 VAL A N 1
ATOM 1778 C CA . VAL A 1 221 ? -3.935 2.835 -2.305 1.00 93.69 221 VAL A CA 1
ATOM 1779 C C . VAL A 1 221 ? -3.611 4.322 -2.434 1.00 93.69 221 VAL A 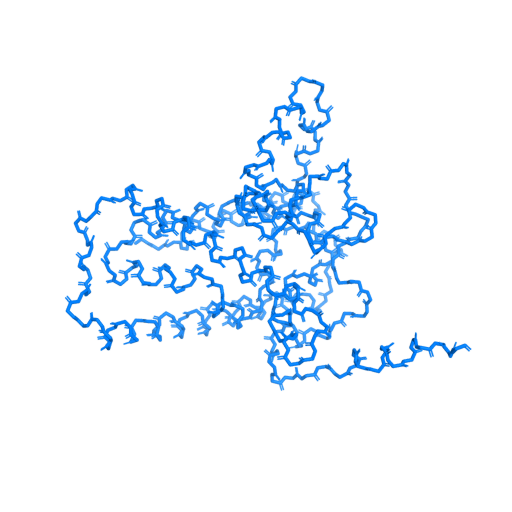C 1
ATOM 1781 O O . VAL A 1 221 ? -3.502 5.022 -1.429 1.00 93.69 221 VAL A O 1
ATOM 1784 N N . THR A 1 222 ? -3.503 4.823 -3.667 1.00 97.75 222 THR A N 1
ATOM 1785 C CA . THR A 1 222 ? -3.270 6.249 -3.939 1.00 97.75 222 THR A CA 1
ATOM 1786 C C . THR A 1 222 ? -4.471 6.882 -4.613 1.00 97.75 222 THR A C 1
ATOM 1788 O O . THR A 1 222 ? -4.909 7.966 -4.221 1.00 97.75 222 THR A O 1
ATOM 1791 N N . PHE A 1 223 ? -5.031 6.201 -5.613 1.00 98.44 223 PHE A N 1
ATOM 1792 C CA . PHE A 1 223 ? -6.027 6.797 -6.492 1.00 98.44 223 PHE A CA 1
ATOM 1793 C C . PHE A 1 223 ? -7.448 6.278 -6.252 1.00 98.44 223 PHE A C 1
ATOM 1795 O O . PHE A 1 223 ? -7.889 5.297 -6.853 1.00 98.44 223 PHE A O 1
ATOM 1802 N N . SER A 1 224 ? -8.213 6.990 -5.424 1.00 98.69 224 SER A N 1
ATOM 1803 C CA . SER A 1 224 ? -9.605 6.656 -5.090 1.00 98.69 224 SER A CA 1
ATOM 1804 C C . SER A 1 224 ? -10.571 6.736 -6.283 1.00 98.69 224 SER A C 1
ATOM 1806 O O . SER A 1 224 ? -11.714 6.284 -6.179 1.00 98.69 224 SER A O 1
ATOM 1808 N N . PHE A 1 225 ? -10.137 7.225 -7.453 1.00 98.56 225 PHE A N 1
ATOM 1809 C CA . PHE A 1 225 ? -10.950 7.097 -8.666 1.00 98.56 225 PHE A CA 1
ATOM 1810 C C . PHE A 1 225 ? -11.193 5.629 -9.042 1.00 98.56 225 PHE A C 1
ATOM 1812 O O . PHE A 1 225 ? -12.239 5.329 -9.611 1.00 98.56 225 PHE A O 1
ATOM 1819 N N . LEU A 1 226 ? -10.279 4.703 -8.716 1.00 98.75 226 LEU A N 1
ATOM 1820 C CA . LEU A 1 226 ? -10.500 3.270 -8.944 1.00 98.75 226 LEU A CA 1
ATOM 1821 C C . LEU A 1 226 ? -11.684 2.783 -8.106 1.00 98.75 226 LEU A C 1
ATOM 1823 O O . LEU A 1 226 ? -12.597 2.143 -8.624 1.00 98.75 226 LEU A O 1
ATOM 1827 N N . ASP A 1 227 ? -11.735 3.191 -6.839 1.00 98.75 227 ASP A N 1
ATOM 1828 C CA . ASP A 1 227 ? -12.886 2.942 -5.980 1.00 98.75 227 ASP A CA 1
ATOM 1829 C C . ASP A 1 227 ? -14.174 3.564 -6.527 1.00 98.75 227 ASP A C 1
ATOM 1831 O O . ASP A 1 227 ? -15.244 2.966 -6.421 1.00 98.75 227 ASP A O 1
ATOM 1835 N N . ARG A 1 228 ? -14.098 4.752 -7.134 1.00 98.44 228 ARG A N 1
ATOM 1836 C CA . ARG A 1 228 ? -15.257 5.397 -7.762 1.00 98.44 228 ARG A CA 1
ATOM 1837 C C . ARG A 1 228 ? -15.758 4.608 -8.970 1.00 98.44 228 ARG A C 1
ATOM 1839 O O . ARG A 1 228 ? -16.955 4.353 -9.058 1.00 98.44 228 ARG A O 1
ATOM 1846 N N . ILE A 1 229 ? -14.860 4.228 -9.880 1.00 98.56 229 ILE A N 1
ATOM 1847 C CA . ILE A 1 229 ? -15.185 3.482 -11.106 1.00 98.56 229 ILE A CA 1
ATOM 1848 C C . ILE A 1 229 ? -15.819 2.134 -10.760 1.00 98.56 229 ILE A C 1
ATOM 1850 O O . ILE A 1 229 ? -16.810 1.740 -11.368 1.00 98.56 229 ILE A O 1
ATOM 1854 N N . PHE A 1 230 ? -15.281 1.443 -9.756 1.00 98.56 230 PHE A N 1
ATOM 1855 C CA . PHE A 1 230 ? -15.714 0.097 -9.384 1.00 98.56 230 PHE A CA 1
ATOM 1856 C C . PHE A 1 230 ? -16.731 0.056 -8.232 1.00 98.56 230 PHE A C 1
ATOM 1858 O O . PHE A 1 230 ? -17.021 -1.023 -7.702 1.00 98.56 230 PHE A O 1
ATOM 1865 N N . GLY A 1 231 ? -17.291 1.212 -7.856 1.00 98.31 231 GLY A N 1
ATOM 1866 C CA . GLY A 1 231 ? -18.412 1.323 -6.921 1.00 98.31 231 GLY A CA 1
ATOM 1867 C C . GLY A 1 231 ? -18.073 1.027 -5.456 1.00 98.31 231 GLY A C 1
ATOM 1868 O O . GLY A 1 231 ? -18.960 0.665 -4.683 1.00 98.31 231 GLY A O 1
ATOM 1869 N N . THR A 1 232 ? -16.809 1.159 -5.055 1.00 98.62 232 THR A N 1
ATOM 1870 C CA . THR A 1 232 ? -16.310 0.883 -3.697 1.00 98.62 232 THR A CA 1
ATOM 1871 C C . THR A 1 232 ? -15.906 2.137 -2.921 1.00 98.62 232 THR A C 1
ATOM 1873 O O . THR A 1 232 ? -15.562 2.013 -1.748 1.00 98.62 232 THR A O 1
ATOM 1876 N N . LEU A 1 233 ? -16.018 3.332 -3.518 1.00 98.69 233 LEU A N 1
ATOM 1877 C CA . LEU A 1 233 ? -15.682 4.600 -2.862 1.00 98.69 233 LEU A CA 1
ATOM 1878 C C . LEU A 1 233 ? -16.656 4.937 -1.731 1.00 98.69 233 LEU A C 1
ATOM 1880 O O . LEU A 1 233 ? -17.873 4.952 -1.909 1.00 98.69 233 LEU A O 1
ATOM 1884 N N . HIS A 1 234 ? -16.093 5.280 -0.582 1.00 98.06 234 HIS A N 1
ATOM 1885 C CA . HIS A 1 234 ? -16.781 5.795 0.584 1.00 98.06 234 HIS A CA 1
ATOM 1886 C C . HIS A 1 234 ? -15.965 6.944 1.191 1.00 98.06 234 HIS A C 1
ATOM 1888 O O . HIS A 1 234 ? -14.933 6.728 1.828 1.00 98.06 234 HIS A O 1
ATOM 1894 N N . ILE A 1 235 ? -16.437 8.175 0.994 1.00 97.25 235 ILE A N 1
ATOM 1895 C CA . ILE A 1 235 ? -15.854 9.365 1.622 1.00 97.25 235 ILE A CA 1
ATOM 1896 C C . ILE A 1 235 ? -16.448 9.493 3.032 1.00 97.25 235 ILE A C 1
ATOM 1898 O O . ILE A 1 235 ? -17.672 9.580 3.151 1.00 97.25 235 ILE A O 1
ATOM 1902 N N . PRO A 1 236 ? -15.628 9.501 4.096 1.00 94.69 236 PRO A N 1
ATOM 1903 C CA . PRO A 1 236 ? -16.144 9.480 5.457 1.00 94.69 236 PRO A CA 1
ATOM 1904 C C . PRO A 1 236 ? -16.637 10.851 5.930 1.00 94.69 236 PRO A C 1
ATOM 1906 O O . PRO A 1 236 ? -16.005 11.884 5.696 1.00 94.69 236 PRO A O 1
ATOM 1909 N N . GLU A 1 237 ? -17.731 10.845 6.692 1.00 90.75 237 GLU A N 1
ATOM 1910 C CA . GLU A 1 237 ? -18.236 12.024 7.414 1.00 90.75 237 GLU A CA 1
ATOM 1911 C C . GLU A 1 237 ? -17.631 12.163 8.823 1.00 90.75 237 GLU A C 1
ATOM 1913 O O . GLU A 1 237 ? -17.613 13.252 9.402 1.00 90.75 237 GLU A O 1
ATOM 1918 N N . GLY A 1 238 ? -17.096 11.067 9.363 1.00 92.00 238 GLY A N 1
ATOM 1919 C CA . GLY A 1 238 ? -16.545 10.975 10.711 1.00 92.00 238 GLY A CA 1
ATOM 1920 C C . GLY A 1 238 ? -15.235 10.194 10.772 1.00 92.00 238 GLY A C 1
ATOM 1921 O O . GLY A 1 238 ? -14.534 10.022 9.774 1.00 92.00 238 GLY A O 1
ATOM 1922 N N . ARG A 1 239 ? -14.892 9.731 11.977 1.00 95.81 239 ARG A N 1
ATOM 1923 C CA . ARG A 1 239 ? -13.750 8.838 12.216 1.00 95.81 239 ARG A CA 1
ATOM 1924 C C . ARG A 1 239 ? -14.263 7.488 12.699 1.00 95.81 239 ARG A C 1
ATOM 1926 O O . ARG A 1 239 ? -15.165 7.489 13.539 1.00 95.81 239 ARG A O 1
ATOM 1933 N N . PRO A 1 240 ? -13.645 6.374 12.272 1.00 96.69 240 PRO A N 1
ATOM 1934 C CA . PRO A 1 240 ? -13.997 5.058 12.778 1.00 96.69 240 PRO A CA 1
ATOM 1935 C C . PRO A 1 240 ? -14.006 5.000 14.301 1.00 96.69 240 PRO A C 1
ATOM 1937 O O . PRO A 1 240 ? -13.091 5.508 14.953 1.00 96.69 240 PRO A O 1
ATOM 1940 N N . ALA A 1 241 ? -15.016 4.338 14.860 1.00 95.38 241 ALA A N 1
ATOM 1941 C CA . ALA A 1 241 ? -15.089 4.082 16.294 1.00 95.38 241 ALA A CA 1
ATOM 1942 C C . ALA A 1 241 ? -13.936 3.191 16.771 1.00 95.38 241 ALA A C 1
ATOM 1944 O O . ALA A 1 241 ? -13.435 3.377 17.875 1.00 95.38 241 ALA A O 1
ATOM 1945 N N . ASN A 1 242 ? -13.525 2.229 15.940 1.00 96.38 242 ASN A N 1
ATOM 1946 C CA . ASN A 1 242 ? -12.457 1.292 16.250 1.00 96.38 242 ASN A CA 1
ATOM 1947 C C . ASN A 1 242 ? -11.588 1.026 15.018 1.00 96.38 242 ASN A C 1
ATOM 1949 O O . ASN A 1 242 ? -12.076 1.071 13.888 1.00 96.38 242 ASN A O 1
ATOM 1953 N N . TYR A 1 243 ? -10.330 0.665 15.260 1.00 96.19 243 TYR A N 1
ATOM 1954 C CA . TYR A 1 243 ? -9.410 0.100 14.271 1.00 96.19 243 TYR A CA 1
ATOM 1955 C C . TYR A 1 243 ? -9.022 -1.320 14.677 1.00 96.19 243 TYR A C 1
ATOM 1957 O O . TYR A 1 243 ? -9.161 -1.710 15.841 1.00 96.19 243 TYR A O 1
ATOM 1965 N N . GLY A 1 244 ? -8.522 -2.095 13.723 1.00 92.69 244 GLY A N 1
ATOM 1966 C CA . GLY A 1 244 ? -8.160 -3.487 13.946 1.00 92.69 244 GLY A CA 1
ATOM 1967 C C . GLY A 1 244 ? -9.198 -4.456 13.379 1.00 92.69 244 GLY A C 1
ATOM 1968 O O . GLY A 1 244 ? -10.074 -4.097 12.591 1.00 92.69 244 GLY A O 1
ATOM 1969 N N . LEU A 1 245 ? -9.132 -5.710 13.824 1.00 91.94 245 LEU A N 1
ATOM 1970 C CA . LEU A 1 245 ? -10.091 -6.738 13.429 1.00 91.94 245 LEU A CA 1
ATOM 1971 C C . LEU A 1 245 ? -11.312 -6.747 14.363 1.00 91.94 245 LEU A C 1
ATOM 1973 O O . LEU A 1 245 ? -11.132 -6.742 15.582 1.00 91.94 245 LEU A O 1
ATOM 1977 N N . PRO A 1 246 ? -12.548 -6.842 13.834 1.00 87.62 246 PRO A N 1
ATOM 1978 C CA . PRO A 1 246 ? -13.713 -7.096 14.669 1.00 87.62 246 PRO A CA 1
ATOM 1979 C C . PRO A 1 246 ? -13.655 -8.526 15.226 1.00 87.62 246 PRO A C 1
ATOM 1981 O O . PRO A 1 246 ? -13.502 -9.490 14.472 1.00 87.62 246 PRO A O 1
ATOM 1984 N N . GLY A 1 247 ? -13.826 -8.669 16.541 1.00 84.00 247 GLY A N 1
ATOM 1985 C CA . GLY A 1 247 ? -13.833 -9.967 17.220 1.00 84.00 247 GLY A CA 1
ATOM 1986 C C . GLY A 1 247 ? -12.442 -10.460 17.646 1.00 84.00 247 GLY A C 1
ATOM 1987 O O . GLY A 1 247 ? -11.532 -9.654 17.839 1.00 84.00 247 GLY A O 1
ATOM 1988 N N . PRO A 1 248 ? -12.267 -11.779 17.863 1.00 78.38 248 PRO A N 1
ATOM 1989 C CA . PRO A 1 248 ? -11.012 -12.315 18.376 1.00 78.38 248 PRO A CA 1
ATOM 1990 C C . PRO A 1 248 ? -9.878 -12.143 17.359 1.00 78.38 248 PRO A C 1
ATOM 1992 O O . PRO A 1 248 ? -10.004 -12.539 16.199 1.00 78.38 248 PRO A O 1
ATOM 1995 N N . THR A 1 249 ? -8.758 -11.578 17.805 1.00 79.94 249 THR A N 1
ATOM 1996 C CA . THR A 1 249 ? -7.551 -11.426 16.987 1.00 79.94 249 THR A CA 1
ATOM 1997 C C . THR A 1 249 ? -6.770 -12.739 16.933 1.00 79.94 249 THR A C 1
ATOM 1999 O O . THR A 1 249 ? -6.702 -13.445 17.947 1.00 79.94 249 THR A O 1
ATOM 2002 N N . PRO A 1 250 ? -6.162 -13.077 15.784 1.00 82.81 250 PRO A N 1
ATOM 2003 C CA . PRO A 1 250 ? -5.273 -14.224 15.709 1.00 82.81 250 PRO A CA 1
ATOM 2004 C C . PRO A 1 250 ? -4.074 -14.052 16.658 1.00 82.81 250 PRO A C 1
ATOM 2006 O O . PRO A 1 250 ? -3.705 -12.925 16.997 1.00 82.81 250 PRO A O 1
ATOM 2009 N N . PRO A 1 251 ? -3.449 -15.151 17.106 1.00 88.62 251 PRO A N 1
ATOM 2010 C CA . PRO A 1 251 ? -2.170 -15.077 17.796 1.00 88.62 251 PRO A CA 1
ATOM 2011 C C . PRO A 1 251 ? -1.100 -14.435 16.906 1.00 88.62 251 PRO A C 1
ATOM 2013 O O . PRO A 1 251 ? -1.077 -14.664 15.697 1.00 88.62 251 PRO A O 1
ATOM 2016 N N . TRP A 1 252 ? -0.165 -13.712 17.521 1.00 89.69 252 TRP A N 1
ATOM 2017 C CA . TRP A 1 252 ? 0.884 -12.965 16.816 1.00 89.69 252 TRP A CA 1
ATOM 2018 C C . TRP A 1 252 ? 1.704 -13.822 15.841 1.00 89.69 252 TRP A C 1
ATOM 2020 O O . TRP A 1 252 ? 2.040 -13.374 14.752 1.00 89.69 252 TRP A O 1
ATOM 2030 N N . PHE A 1 253 ? 1.986 -15.082 16.183 1.00 90.00 253 PHE A N 1
ATOM 2031 C CA . PHE A 1 253 ? 2.758 -15.971 15.313 1.00 90.00 253 PHE A CA 1
ATOM 2032 C C . PHE A 1 253 ? 2.005 -16.318 14.020 1.00 90.00 253 PHE A C 1
ATOM 2034 O O . PHE A 1 253 ? 2.632 -16.522 12.987 1.00 90.00 253 PHE A O 1
ATOM 2041 N N . GLU A 1 254 ? 0.668 -16.348 14.033 1.00 90.19 254 GLU A N 1
ATOM 2042 C CA . GLU A 1 254 ? -0.119 -16.584 12.818 1.00 90.19 254 GLU A CA 1
ATOM 2043 C C . GLU A 1 254 ? -0.119 -15.345 11.909 1.00 90.19 254 GLU A C 1
ATOM 2045 O O . GLU A 1 254 ? -0.262 -15.465 10.698 1.00 90.19 254 GLU A O 1
ATOM 2050 N N . GLU A 1 255 ? 0.062 -14.147 12.466 1.00 90.88 255 GLU A N 1
ATOM 2051 C CA . GLU A 1 255 ? 0.209 -12.924 11.669 1.00 90.88 255 GLU A CA 1
ATOM 2052 C C . GLU A 1 255 ? 1.545 -12.847 10.921 1.00 90.88 255 GLU A C 1
ATOM 2054 O O . GLU A 1 255 ? 1.652 -12.115 9.936 1.00 90.88 255 GLU A O 1
ATOM 2059 N N . VAL A 1 256 ? 2.553 -13.596 11.372 1.00 92.44 256 VAL A N 1
ATOM 2060 C CA . VAL A 1 256 ? 3.893 -13.614 10.769 1.00 92.44 256 VAL A CA 1
ATOM 2061 C C . VAL A 1 256 ? 4.094 -14.843 9.877 1.00 92.44 256 VAL A C 1
ATOM 2063 O O . VAL A 1 256 ? 4.726 -14.746 8.826 1.00 92.44 256 VAL A O 1
ATOM 2066 N N . PHE A 1 257 ? 3.581 -16.002 10.299 1.00 93.19 257 PHE A N 1
ATOM 2067 C CA . PHE A 1 257 ? 3.973 -17.306 9.758 1.00 93.19 257 PHE A CA 1
ATOM 2068 C C . PHE A 1 257 ? 2.819 -18.109 9.139 1.00 93.19 257 PHE A C 1
ATOM 2070 O O . PHE A 1 257 ? 2.998 -19.291 8.843 1.00 93.19 257 PHE A O 1
ATOM 2077 N N . PHE A 1 258 ? 1.630 -17.535 8.933 1.00 91.62 258 PHE A N 1
ATOM 2078 C CA . PHE A 1 258 ? 0.591 -18.228 8.164 1.00 91.62 258 PHE A CA 1
ATOM 2079 C C . PHE A 1 258 ? 1.112 -18.547 6.741 1.00 91.62 258 PHE A C 1
ATOM 2081 O O . PHE A 1 258 ? 1.726 -17.684 6.113 1.00 91.62 258 PHE A O 1
ATOM 2088 N N . PRO A 1 259 ? 0.893 -19.761 6.191 1.00 89.81 259 PRO A N 1
ATOM 2089 C CA . PRO A 1 259 ? 0.050 -20.857 6.685 1.00 89.81 259 PRO A CA 1
ATO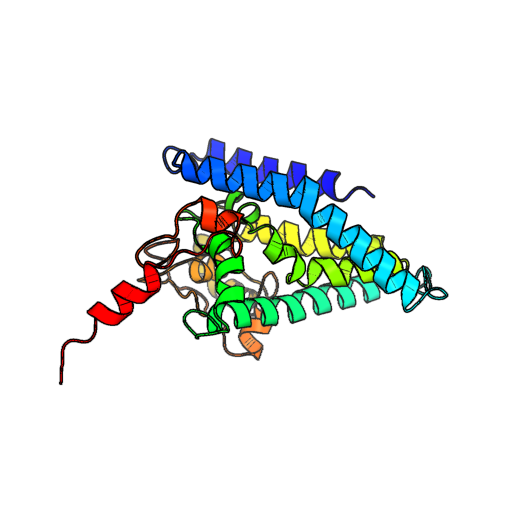M 2090 C C . PRO A 1 259 ? 0.755 -21.940 7.520 1.00 89.81 259 PRO A C 1
ATOM 2092 O O . PRO A 1 259 ? 0.108 -22.931 7.851 1.00 89.81 259 PRO A O 1
ATOM 2095 N N . VAL A 1 260 ? 2.037 -21.782 7.869 1.00 87.06 260 VAL A N 1
ATOM 2096 C CA . VAL A 1 260 ? 2.824 -22.797 8.605 1.00 87.06 260 VAL A CA 1
ATOM 2097 C C . VAL A 1 260 ? 2.164 -23.156 9.937 1.00 87.06 260 VAL A C 1
ATOM 2099 O O . VAL A 1 260 ? 2.059 -24.327 10.293 1.00 87.06 260 VAL A O 1
ATOM 2102 N N . PHE A 1 261 ? 1.647 -22.149 10.640 1.00 76.31 261 PHE A N 1
ATOM 2103 C CA . PHE A 1 261 ? 0.826 -22.332 11.831 1.00 76.31 261 PHE A CA 1
ATOM 2104 C C . PHE A 1 261 ? -0.592 -21.845 11.524 1.00 76.31 261 PHE A C 1
ATOM 2106 O O . PHE A 1 261 ? -0.781 -20.694 11.143 1.00 76.31 261 PHE A O 1
ATOM 2113 N N . GLY A 1 262 ? -1.596 -22.717 11.651 1.00 62.69 262 GLY A N 1
ATOM 2114 C CA . GLY A 1 262 ? -2.997 -22.380 11.389 1.00 62.69 262 GLY A CA 1
ATOM 2115 C C . GLY A 1 262 ? -3.796 -22.192 12.676 1.00 62.69 262 GLY A C 1
ATOM 2116 O O . GLY A 1 262 ? -3.843 -23.087 13.519 1.00 62.69 262 GLY A O 1
ATOM 2117 N N . TRP A 1 263 ? -4.495 -21.066 12.825 1.00 62.38 263 TRP A N 1
ATOM 2118 C CA . TRP A 1 263 ? -5.426 -20.869 13.935 1.00 62.38 263 TRP A CA 1
ATOM 2119 C C . TRP A 1 263 ? -6.808 -21.420 13.582 1.00 62.38 263 TRP A C 1
ATOM 2121 O O . TRP A 1 263 ? -7.488 -20.985 12.649 1.00 62.38 263 TRP A O 1
ATOM 2131 N N . THR A 1 264 ? -7.246 -22.406 14.357 1.00 57.12 264 THR A N 1
ATOM 2132 C CA . THR A 1 264 ? -8.511 -23.128 14.161 1.00 57.12 264 THR A CA 1
ATOM 2133 C C . THR A 1 264 ? -9.694 -22.504 14.909 1.00 57.12 264 THR A C 1
ATOM 2135 O O . THR A 1 264 ? -10.844 -22.861 14.645 1.00 57.12 264 THR A O 1
ATOM 2138 N N . ARG A 1 265 ? -9.463 -21.537 15.812 1.00 52.41 265 ARG A N 1
ATOM 2139 C CA . ARG A 1 265 ? -10.495 -21.034 16.745 1.00 52.41 265 ARG A CA 1
ATOM 2140 C C . ARG A 1 265 ? -11.572 -20.160 16.087 1.00 52.41 265 ARG A C 1
ATOM 2142 O O . ARG A 1 265 ? -12.695 -20.130 16.580 1.00 52.41 265 ARG A O 1
ATOM 2149 N N . GLY A 1 266 ? -11.292 -19.561 14.925 1.00 47.78 266 GLY A N 1
ATOM 2150 C CA . GLY A 1 266 ? -12.297 -18.848 14.123 1.00 47.78 266 GLY A CA 1
ATOM 2151 C C . GLY A 1 266 ? -13.390 -19.748 13.521 1.00 47.78 266 GLY A C 1
ATOM 2152 O O . GLY A 1 266 ? -14.473 -19.260 13.216 1.00 47.78 266 GLY A O 1
ATOM 2153 N N . ARG A 1 267 ? -13.156 -21.067 13.394 1.00 48.44 267 ARG A N 1
ATOM 2154 C CA . ARG A 1 267 ? -14.160 -22.012 12.863 1.00 48.44 267 ARG A CA 1
ATOM 2155 C C . ARG A 1 267 ? -15.180 -22.485 13.905 1.00 48.44 267 ARG A C 1
ATOM 2157 O O . ARG A 1 267 ? -16.262 -22.904 13.515 1.00 48.44 267 ARG A O 1
ATOM 2164 N N . ARG A 1 268 ? -14.858 -22.435 15.206 1.00 41.56 268 ARG A N 1
ATOM 2165 C CA . ARG A 1 268 ? -15.783 -22.863 16.279 1.00 41.56 268 ARG A CA 1
ATOM 2166 C C . ARG A 1 268 ? -16.766 -21.758 16.675 1.00 41.56 268 ARG A C 1
ATOM 2168 O O . ARG A 1 268 ? -17.958 -22.011 16.707 1.00 41.56 268 ARG A O 1
ATOM 2175 N N . ALA A 1 269 ? -16.306 -20.511 16.805 1.00 42.25 269 ALA A N 1
ATOM 2176 C CA . ALA A 1 269 ? -17.178 -19.388 17.174 1.00 42.25 269 ALA A CA 1
ATOM 2177 C C . ALA A 1 269 ? -18.265 -19.050 16.127 1.00 42.25 269 ALA A C 1
ATOM 2179 O O . ALA A 1 269 ? -19.286 -18.467 16.476 1.00 42.25 269 ALA A O 1
ATOM 2180 N N . ALA A 1 270 ? -18.062 -19.410 14.853 1.00 45.53 270 ALA A N 1
ATOM 2181 C CA . ALA A 1 270 ? -19.090 -19.298 13.813 1.00 45.53 270 ALA A CA 1
ATOM 2182 C C . ALA A 1 270 ? -20.127 -20.438 13.870 1.00 45.53 270 ALA A C 1
ATOM 2184 O O . ALA A 1 270 ? -21.253 -20.255 13.418 1.00 45.53 270 ALA A O 1
ATOM 2185 N N . LYS A 1 271 ? -19.762 -21.594 14.442 1.00 40.06 271 LYS A N 1
ATOM 2186 C CA . LYS A 1 271 ? -20.665 -22.731 14.668 1.00 40.06 271 LYS A CA 1
ATOM 2187 C C . LYS A 1 271 ? -21.582 -22.498 15.873 1.00 40.06 271 LYS A C 1
ATOM 2189 O O . LYS A 1 271 ? -22.739 -22.889 15.830 1.00 40.06 271 LYS A O 1
ATOM 2194 N N . ASP A 1 272 ? -21.095 -21.779 16.882 1.00 44.06 272 ASP A N 1
ATOM 2195 C CA . ASP A 1 272 ? -21.828 -21.519 18.131 1.00 44.06 272 ASP A CA 1
ATOM 2196 C C . ASP A 1 272 ? -22.784 -20.303 18.054 1.00 44.06 272 ASP A C 1
ATOM 2198 O O . ASP A 1 272 ? -23.381 -19.917 19.055 1.00 44.06 272 ASP A O 1
ATOM 2202 N N . ARG A 1 273 ? -22.931 -19.665 16.878 1.00 44.62 273 ARG A N 1
ATOM 2203 C CA . ARG A 1 273 ? -23.810 -18.494 16.652 1.00 44.62 273 ARG A CA 1
ATOM 2204 C C . ARG A 1 273 ? -25.017 -18.761 15.743 1.00 44.62 273 ARG A C 1
ATOM 2206 O O . ARG A 1 273 ? -25.629 -17.805 15.277 1.00 44.62 273 ARG A O 1
ATOM 2213 N N . GLN A 1 274 ? -25.381 -20.019 15.504 1.00 36.72 274 GLN A N 1
ATOM 2214 C CA . GLN A 1 274 ? -26.734 -20.348 15.043 1.00 36.72 274 GLN A CA 1
ATOM 2215 C C . GLN A 1 274 ? -27.606 -20.660 16.269 1.00 36.72 274 GLN A C 1
ATOM 2217 O O . GLN A 1 274 ? -27.593 -21.802 16.728 1.00 36.72 274 GLN A O 1
ATOM 2222 N N . PRO A 1 275 ? -28.353 -19.696 16.842 1.00 40.28 275 PRO A N 1
ATOM 2223 C CA . PRO A 1 275 ? -29.577 -20.067 17.530 1.00 40.28 275 PRO A CA 1
ATOM 2224 C C . PRO A 1 275 ? -30.551 -20.613 16.479 1.00 40.28 275 PRO A C 1
ATOM 2226 O O . PRO A 1 275 ? -30.603 -20.114 15.352 1.00 40.28 275 PRO A O 1
ATOM 2229 N N . GLY A 1 276 ? -31.227 -21.699 16.843 1.00 42.84 276 GLY A N 1
ATOM 2230 C CA . GLY A 1 276 ? -32.162 -22.420 15.995 1.00 42.84 276 GLY A CA 1
ATOM 2231 C C . GLY A 1 276 ? -33.306 -21.560 15.461 1.00 42.84 276 GLY A C 1
ATOM 2232 O O . GLY A 1 276 ? -33.540 -20.441 15.914 1.00 42.84 276 GLY A O 1
ATOM 2233 N N . ILE A 1 277 ? -33.951 -22.155 14.460 1.00 37.25 277 ILE A N 1
ATOM 2234 C CA . ILE A 1 277 ? -35.239 -21.802 13.853 1.00 37.25 277 ILE A CA 1
ATOM 2235 C C . ILE A 1 277 ? -36.239 -21.318 14.907 1.00 37.25 277 ILE A C 1
ATOM 2237 O O . ILE A 1 277 ? -36.313 -21.974 15.971 1.00 37.25 277 ILE A O 1
#

Secondary structure (DSSP, 8-state):
--THHHHHHHHHHHHHHHHHTTTTTT---HHHHHHHHHHHHIIIIIIHHHHHHHHHHHHHHH-TT-TTTTTTS-HHHHHHHHHHHHHHHHHHHHHHHHHTTT-TTTTHHHHHHHHHHT-SS-SGGGGT---TTHHHH-HHHHHHHHHHHTT-HHHHHHHHHHHHHHHHHHHSS--HHHHHHH-TTTHHHHHHHTTTS--HHHHHHHHEESTT--TTS---SS-THHHHHTT-----SS--SEES-SSSPPPHHHHHHTTTS---THHHHTTTT----